Protein AF-A0A1M7TD36-F1 (afdb_monomer_lite)

pLDDT: mean 82.17, std 12.53, range [47.09, 96.31]

Foldseek 3Di:
DDPVVVVVVVVVVVVVVVVVVVVVVVVVVVVVVVLVVVLVVLVVVLVVLDDLPPPPVSLLVNLVSLLVSLQSVLPPLPCLVVCLVVNVVSLVVSVPNDDDPSSLLSSLSSLLSSLSSCLSVLDPVVLVVNVVSLVVNCVSCVPPLVSLLSSLSSLLSLLSSLLSNLVVVVVDPDPPVVSLVVNVVSLVCLPVSHDCVSSVVSNLNNLLSSLSSLLSDLAQDVVSLVVLVVSLVSLVVSDPDPVSVVSSVSSVVSSVSSLVSNCVNPPDNDPPVPRDDD

Secondary structure (DSSP, 8-state):
--HHHHHHHHHHHHHHHHHHHHHHHHHHHHHHHHHHHHHHHHHHHHHH----TT-HHHHHHHHHHHHHHHHHHHTTSS-HHHHHHHHHHHHHHHHTT---HHHHHHHHHHHHHHHHHHHTS--HHHHHHHHHHHHHHHHHHTT-TTTTHHHHTTHHHHHHHHHHHHHHTTT-----HHHHHHHHHHHHHGGGSS-HHHHHHHHHHHHHHHHHHHHT--S--HHHHHHHHHHHHHHHHS---GGGHHHHHHHHHHHHHHHHHHHHT-SS---TTSS---

Radius of gyration: 24.37 Å; chains: 1; bounding box: 83×40×64 Å

Organism: NCBI:txid1121455

Structure (mmCIF, N/CA/C/O backbone):
data_AF-A0A1M7TD36-F1
#
_entry.id   AF-A0A1M7TD36-F1
#
loop_
_atom_site.group_PDB
_atom_site.id
_atom_site.type_symbol
_atom_site.label_atom_id
_atom_site.label_alt_id
_atom_site.label_comp_id
_atom_site.label_asym_id
_atom_site.label_entity_id
_atom_site.label_seq_id
_atom_site.pdbx_PDB_ins_code
_atom_site.Cartn_x
_atom_site.Cartn_y
_atom_site.Cartn_z
_atom_site.occupancy
_atom_site.B_iso_or_equiv
_atom_site.auth_seq_id
_atom_site.auth_comp_id
_atom_site.auth_asym_id
_atom_site.auth_atom_id
_atom_site.pdbx_PDB_model_num
ATOM 1 N N . MET A 1 1 ? 62.050 -6.479 8.718 1.00 59.69 1 MET A N 1
ATOM 2 C CA . MET A 1 1 ? 61.269 -7.306 9.645 1.00 59.69 1 MET A CA 1
ATOM 3 C C . MET A 1 1 ? 61.764 -8.731 9.571 1.00 59.69 1 MET A C 1
ATOM 5 O O . MET A 1 1 ? 61.903 -9.234 8.456 1.00 59.69 1 MET A O 1
ATOM 9 N N . SER A 1 2 ? 62.071 -9.344 10.709 1.00 76.88 2 SER A N 1
ATOM 10 C CA . SER A 1 2 ? 62.349 -10.782 10.793 1.00 76.88 2 SER A CA 1
ATOM 11 C C . SER A 1 2 ? 61.055 -11.592 10.618 1.00 76.88 2 SER A C 1
ATOM 13 O O . SER A 1 2 ? 59.952 -11.046 10.660 1.00 76.88 2 SER A O 1
ATOM 15 N N . LEU A 1 3 ? 61.182 -12.900 10.380 1.00 69.56 3 LEU A N 1
ATOM 16 C CA . LEU A 1 3 ? 60.030 -13.802 10.277 1.00 69.56 3 LEU A CA 1
ATOM 17 C C . LEU A 1 3 ? 59.211 -13.819 11.583 1.00 69.56 3 LEU A C 1
ATOM 19 O O . LEU A 1 3 ? 57.986 -13.834 11.528 1.00 69.56 3 LEU A O 1
ATOM 23 N N . ASP A 1 4 ? 59.883 -13.726 12.731 1.00 72.88 4 ASP A N 1
ATOM 24 C CA . ASP A 1 4 ? 59.246 -13.692 14.051 1.00 72.88 4 ASP A CA 1
ATOM 25 C C . ASP A 1 4 ? 58.426 -12.406 14.255 1.00 72.88 4 ASP A C 1
ATOM 27 O O . ASP A 1 4 ? 57.285 -12.459 14.704 1.00 72.88 4 ASP A O 1
ATOM 31 N N . GLU A 1 5 ? 58.933 -11.255 13.794 1.00 67.56 5 GLU A N 1
ATOM 32 C CA . GLU A 1 5 ? 58.196 -9.982 13.840 1.00 67.56 5 GLU A CA 1
ATOM 33 C C . GLU A 1 5 ? 56.926 -10.002 12.966 1.00 67.56 5 GLU A C 1
ATOM 35 O O . GLU A 1 5 ? 55.943 -9.330 13.280 1.00 67.56 5 GLU A O 1
ATOM 40 N N . TRP A 1 6 ? 56.914 -10.779 11.875 1.00 73.56 6 TRP A N 1
ATOM 41 C CA . TRP A 1 6 ? 55.718 -10.977 11.046 1.00 73.56 6 TRP A CA 1
ATOM 42 C C . TRP A 1 6 ? 54.666 -11.856 11.723 1.00 73.56 6 TRP A C 1
ATOM 44 O O . TRP A 1 6 ? 53.471 -11.582 11.588 1.00 73.56 6 TRP A O 1
ATOM 54 N N . VAL A 1 7 ? 55.096 -12.892 12.445 1.00 71.31 7 VAL A N 1
ATOM 55 C CA . VAL A 1 7 ? 54.198 -13.780 13.197 1.00 71.31 7 VAL A CA 1
ATOM 56 C C . VAL A 1 7 ? 53.538 -13.016 14.343 1.00 71.31 7 VAL A C 1
ATOM 58 O O . VAL A 1 7 ? 52.315 -13.079 14.485 1.00 71.31 7 VAL A O 1
ATOM 61 N N . ASP A 1 8 ? 54.307 -12.219 15.085 1.00 74.62 8 ASP A N 1
ATOM 62 C CA . ASP A 1 8 ? 53.781 -11.384 16.170 1.00 74.62 8 ASP A CA 1
ATOM 63 C C . ASP A 1 8 ? 52.815 -10.312 15.648 1.00 74.62 8 ASP A C 1
ATOM 65 O O . ASP A 1 8 ? 51.739 -10.107 16.215 1.00 74.62 8 ASP A O 1
ATOM 69 N N . PHE A 1 9 ? 53.139 -9.671 14.520 1.00 73.44 9 PHE A N 1
ATOM 70 C CA . PHE A 1 9 ? 52.245 -8.704 13.883 1.00 73.44 9 PHE A CA 1
ATOM 71 C C . PHE A 1 9 ? 50.925 -9.347 13.432 1.00 73.44 9 PHE A C 1
ATOM 73 O O . PHE A 1 9 ? 49.850 -8.819 13.718 1.00 73.44 9 PHE A O 1
ATOM 80 N N . ALA A 1 10 ? 50.980 -10.514 12.781 1.00 65.81 10 ALA A N 1
ATOM 81 C CA . ALA A 1 10 ? 49.786 -11.240 12.350 1.00 65.81 10 ALA A CA 1
ATOM 82 C C . ALA A 1 10 ? 48.920 -11.691 13.540 1.00 65.81 10 ALA A C 1
ATOM 84 O O . ALA A 1 10 ? 47.691 -11.598 13.479 1.00 65.81 10 ALA A O 1
ATOM 85 N N . PHE A 1 11 ? 49.548 -12.121 14.637 1.00 73.44 11 PHE A N 1
ATOM 86 C CA . PHE A 1 11 ? 48.860 -12.499 15.869 1.00 73.44 11 PHE A CA 1
ATOM 87 C C . PHE A 1 11 ? 48.147 -11.301 16.516 1.00 73.44 11 PHE A C 1
ATOM 89 O O . PHE A 1 11 ? 46.964 -11.389 16.853 1.00 73.44 11 PHE A O 1
ATOM 96 N N . ILE A 1 12 ? 48.820 -10.150 16.604 1.00 78.25 12 ILE A N 1
ATOM 97 C CA . ILE A 1 12 ? 48.238 -8.903 17.120 1.00 78.25 12 ILE A CA 1
ATOM 98 C C . ILE A 1 12 ? 47.072 -8.437 16.237 1.00 78.25 12 ILE A C 1
ATOM 100 O O . ILE A 1 12 ? 46.008 -8.093 16.756 1.00 78.25 12 ILE A O 1
ATOM 104 N N . CYS A 1 13 ? 47.217 -8.480 14.909 1.00 72.31 13 CYS A N 1
ATOM 105 C CA . CYS A 1 13 ? 46.129 -8.156 13.984 1.00 72.31 13 CYS A CA 1
ATOM 106 C C . CYS A 1 13 ? 44.921 -9.092 14.150 1.00 72.31 13 CYS A C 1
ATOM 108 O O . CYS A 1 13 ? 43.784 -8.617 14.128 1.00 72.31 13 CYS A O 1
ATOM 110 N N . GLY A 1 14 ? 45.146 -10.393 14.364 1.00 64.06 14 GLY A N 1
ATOM 111 C CA . GLY A 1 14 ? 44.083 -11.367 14.627 1.00 64.06 14 GLY A CA 1
ATOM 112 C C . GLY A 1 14 ? 43.305 -11.072 15.913 1.00 64.06 14 GLY A C 1
ATOM 113 O O . GLY A 1 14 ? 42.072 -11.103 15.912 1.00 64.06 14 GLY A O 1
ATOM 114 N N . ILE A 1 15 ? 44.004 -10.703 16.991 1.00 76.75 15 ILE A N 1
ATOM 115 C CA . ILE A 1 15 ? 43.376 -10.309 18.263 1.00 76.75 15 ILE A CA 1
ATOM 116 C C . ILE A 1 15 ? 42.544 -9.033 18.090 1.00 76.75 15 ILE A C 1
ATOM 118 O O . ILE A 1 15 ? 41.393 -8.982 18.526 1.00 76.75 15 ILE A O 1
ATOM 122 N N . ILE A 1 16 ? 43.095 -8.015 17.422 1.00 74.38 16 ILE A N 1
ATOM 123 C CA . ILE A 1 16 ? 42.394 -6.745 17.183 1.00 74.38 16 ILE A CA 1
ATOM 124 C C . ILE A 1 16 ? 41.131 -6.974 16.343 1.00 74.38 16 ILE A C 1
ATOM 126 O O . ILE A 1 16 ? 40.067 -6.462 16.693 1.00 74.38 16 ILE A O 1
ATOM 130 N N . ALA A 1 17 ? 41.209 -7.785 15.285 1.00 65.56 17 ALA A N 1
ATOM 131 C CA . ALA A 1 17 ? 40.054 -8.117 14.454 1.00 65.56 17 ALA A CA 1
ATOM 132 C C . ALA A 1 17 ? 38.946 -8.833 15.251 1.00 65.56 17 ALA A C 1
ATOM 134 O O . ALA A 1 17 ? 37.772 -8.496 15.102 1.00 65.56 17 ALA A O 1
ATOM 135 N N . SER A 1 18 ? 39.306 -9.763 16.144 1.00 64.25 18 SER A N 1
ATOM 136 C CA . SER A 1 18 ? 38.337 -10.460 17.002 1.00 64.25 18 SER A CA 1
ATOM 137 C C . SER A 1 18 ? 37.652 -9.527 18.006 1.00 64.25 18 SER A C 1
ATOM 139 O O . SER A 1 18 ? 36.458 -9.682 18.266 1.00 64.25 18 SER A O 1
ATOM 141 N N . LEU A 1 19 ? 38.381 -8.561 18.573 1.00 70.12 19 LEU A N 1
ATOM 142 C CA . LEU A 1 19 ? 37.824 -7.583 19.514 1.00 70.12 19 LEU A CA 1
ATOM 143 C C . LEU A 1 19 ? 36.885 -6.593 18.819 1.00 70.12 19 LEU A C 1
ATOM 145 O O . LEU A 1 19 ? 35.824 -6.273 19.355 1.00 70.12 19 LEU A O 1
ATOM 149 N N . ILE A 1 20 ? 37.250 -6.144 17.615 1.00 73.69 20 ILE A N 1
ATOM 150 C CA . ILE A 1 20 ? 36.393 -5.288 16.788 1.00 73.69 20 ILE A CA 1
ATOM 151 C C . ILE A 1 20 ? 35.105 -6.031 16.431 1.00 73.69 20 ILE A C 1
ATOM 153 O O . ILE A 1 20 ? 34.026 -5.462 16.589 1.00 73.69 20 ILE A O 1
ATOM 157 N N . TRP A 1 21 ? 35.191 -7.306 16.031 1.00 63.16 21 TRP A N 1
ATOM 158 C CA . TRP A 1 21 ? 33.991 -8.088 15.736 1.00 63.16 21 TRP A CA 1
ATOM 159 C C . TRP A 1 21 ? 33.080 -8.257 16.952 1.00 63.16 21 TRP A C 1
ATOM 161 O O . TRP A 1 21 ? 31.888 -7.977 16.857 1.00 63.16 21 TRP A O 1
ATOM 171 N N . GLY A 1 22 ? 33.638 -8.604 18.116 1.00 65.75 22 GLY A N 1
ATOM 172 C CA . GLY A 1 22 ? 32.855 -8.725 19.350 1.00 65.75 22 GLY A CA 1
ATOM 173 C C . GLY A 1 22 ? 32.180 -7.414 19.776 1.00 65.75 22 GLY A C 1
ATOM 174 O O . GLY A 1 22 ? 31.048 -7.426 20.260 1.00 65.75 22 GLY A O 1
ATOM 175 N N . ALA A 1 23 ? 32.837 -6.270 19.561 1.00 66.00 23 ALA A N 1
ATOM 176 C CA . ALA A 1 23 ? 32.259 -4.958 19.842 1.00 66.00 23 ALA A CA 1
ATOM 177 C C . ALA A 1 23 ? 31.121 -4.603 18.871 1.00 66.00 23 ALA A C 1
ATOM 179 O O . ALA A 1 23 ? 30.084 -4.096 19.306 1.00 66.00 23 ALA A O 1
ATOM 180 N N . ILE A 1 24 ? 31.284 -4.897 17.578 1.00 66.50 24 ILE A N 1
ATOM 181 C CA . ILE A 1 24 ? 30.239 -4.688 16.567 1.00 66.50 24 ILE A CA 1
ATOM 182 C C . ILE A 1 24 ? 29.021 -5.568 16.875 1.00 66.50 24 ILE A C 1
ATOM 184 O O . ILE A 1 24 ? 27.903 -5.052 16.919 1.00 66.50 24 ILE A O 1
ATOM 188 N N . ASP A 1 25 ? 29.225 -6.848 17.187 1.00 69.25 25 ASP A N 1
ATOM 189 C CA . ASP A 1 25 ? 28.143 -7.768 17.556 1.00 69.25 25 ASP A CA 1
ATOM 190 C C . ASP A 1 25 ? 27.397 -7.302 18.812 1.00 69.25 25 ASP A C 1
ATOM 192 O O . ASP A 1 25 ? 26.167 -7.336 18.859 1.00 69.25 25 ASP A O 1
ATOM 196 N N . ALA A 1 26 ? 28.110 -6.811 19.829 1.00 66.62 26 ALA A N 1
ATOM 197 C CA . ALA A 1 26 ? 27.494 -6.287 21.047 1.00 66.62 26 ALA A CA 1
ATOM 198 C C . ALA A 1 26 ? 26.674 -5.009 20.798 1.00 66.62 26 ALA A C 1
ATOM 200 O O . ALA A 1 26 ? 25.601 -4.841 21.385 1.00 66.62 26 ALA A O 1
ATOM 201 N N . ILE A 1 27 ? 27.151 -4.113 19.928 1.00 68.62 27 ILE A N 1
ATOM 202 C CA . ILE A 1 27 ? 26.429 -2.891 19.544 1.00 68.62 27 ILE A CA 1
ATOM 203 C C . ILE A 1 27 ? 25.162 -3.250 18.769 1.00 68.62 27 ILE A C 1
ATOM 205 O O . ILE A 1 27 ? 24.086 -2.757 19.114 1.00 68.62 27 ILE A O 1
ATOM 209 N N . ILE A 1 28 ? 25.275 -4.145 17.782 1.00 67.56 28 ILE A N 1
ATOM 210 C CA . ILE A 1 28 ? 24.134 -4.645 17.013 1.00 67.56 28 ILE A CA 1
ATOM 211 C C . ILE A 1 28 ? 23.120 -5.260 17.979 1.00 67.56 28 ILE A C 1
ATOM 213 O O . ILE A 1 28 ? 21.995 -4.776 18.060 1.00 67.56 28 ILE A O 1
ATOM 217 N N . ASN A 1 29 ? 23.522 -6.241 18.789 1.00 68.75 29 ASN A N 1
ATOM 218 C CA . ASN A 1 29 ? 22.620 -6.966 19.688 1.00 68.75 29 ASN A CA 1
ATOM 219 C C . ASN A 1 29 ? 21.964 -6.078 20.760 1.00 68.75 29 ASN A C 1
ATOM 221 O O . ASN A 1 29 ? 20.811 -6.310 21.124 1.00 68.75 29 ASN A O 1
ATOM 225 N N . ASN A 1 30 ? 22.640 -5.033 21.244 1.00 65.44 30 ASN A N 1
ATOM 226 C CA . ASN A 1 30 ? 22.023 -4.064 22.154 1.00 65.44 30 ASN A CA 1
ATOM 227 C C . ASN A 1 30 ? 20.998 -3.161 21.458 1.00 65.44 30 ASN A C 1
ATOM 229 O O . ASN A 1 30 ? 19.974 -2.844 22.066 1.00 65.44 30 ASN A O 1
ATOM 233 N N . GLY A 1 31 ? 21.249 -2.757 20.208 1.00 62.16 31 GLY A N 1
ATOM 234 C CA . GLY A 1 31 ? 20.258 -2.062 19.380 1.00 62.16 31 GLY A CA 1
ATOM 235 C C . GLY A 1 31 ? 19.011 -2.922 19.186 1.00 62.16 31 GLY A C 1
ATOM 236 O O . GLY A 1 31 ? 17.912 -2.495 19.537 1.00 62.16 31 GLY A O 1
ATOM 237 N N . LYS A 1 32 ? 19.219 -4.186 18.792 1.00 62.56 32 LYS A N 1
ATOM 238 C CA . LYS A 1 32 ? 18.165 -5.202 18.652 1.00 62.56 32 LYS A CA 1
ATOM 239 C C . LYS A 1 32 ? 17.308 -5.326 19.915 1.00 62.56 32 LYS A C 1
ATOM 241 O O . LYS A 1 32 ? 16.089 -5.231 19.859 1.00 62.56 32 LYS A O 1
ATOM 246 N N . LYS A 1 33 ? 17.949 -5.469 21.078 1.00 63.44 33 LYS A N 1
ATOM 247 C CA . LYS A 1 33 ? 17.261 -5.626 22.367 1.00 63.44 33 LYS A CA 1
ATOM 248 C C . LYS A 1 33 ? 16.414 -4.406 22.745 1.00 63.44 33 LYS A C 1
ATOM 250 O O . LYS A 1 33 ? 15.325 -4.576 23.287 1.00 63.44 33 LYS A O 1
ATOM 255 N N . LYS A 1 34 ? 16.902 -3.187 22.491 1.00 61.12 34 LYS A N 1
ATOM 256 C CA . LYS A 1 34 ? 16.153 -1.950 22.778 1.00 61.12 34 LYS A CA 1
ATOM 257 C C . LYS A 1 34 ? 14.922 -1.809 21.890 1.00 61.12 34 LYS A C 1
ATOM 259 O O . LYS A 1 34 ? 13.876 -1.416 22.395 1.00 61.12 34 LYS A O 1
ATOM 264 N N . GLU A 1 35 ? 15.052 -2.149 20.611 1.00 64.06 35 GLU A N 1
ATOM 265 C CA . GLU A 1 35 ? 13.928 -2.187 19.677 1.00 64.06 35 GLU A CA 1
ATOM 266 C C . GLU A 1 35 ? 12.874 -3.171 20.180 1.00 64.06 35 GLU A C 1
ATOM 268 O O . GLU A 1 35 ? 11.760 -2.747 20.465 1.00 64.06 35 GLU A O 1
ATOM 273 N N . THR A 1 36 ? 13.234 -4.436 20.428 1.00 63.56 36 THR A N 1
ATOM 274 C CA . THR A 1 36 ? 12.292 -5.456 20.922 1.00 63.56 36 THR A CA 1
ATOM 275 C C . THR A 1 36 ? 11.508 -4.997 22.158 1.00 63.56 36 THR A C 1
ATOM 277 O O . THR A 1 36 ? 10.295 -5.162 22.192 1.00 63.56 36 THR A O 1
ATOM 280 N N . VAL A 1 37 ? 12.163 -4.369 23.145 1.00 64.19 37 VAL A N 1
ATOM 281 C CA . VAL A 1 37 ? 11.495 -3.867 24.366 1.00 64.19 37 VAL A CA 1
ATOM 282 C C . VAL A 1 37 ? 10.443 -2.796 24.058 1.00 64.19 37 VAL A C 1
ATOM 284 O O . VAL A 1 37 ? 9.366 -2.815 24.648 1.00 64.19 37 VAL A O 1
ATOM 287 N N . TYR A 1 38 ? 10.726 -1.875 23.135 1.00 64.06 38 TYR A N 1
ATOM 288 C CA . TYR A 1 38 ? 9.781 -0.822 22.759 1.00 64.06 38 TYR A CA 1
ATOM 289 C C . TYR A 1 38 ? 8.505 -1.388 22.116 1.00 64.06 38 TYR A C 1
ATOM 291 O O . TYR A 1 38 ? 7.404 -0.960 22.458 1.00 64.06 38 TYR A O 1
ATOM 299 N N . PHE A 1 39 ? 8.634 -2.380 21.230 1.00 68.56 39 PHE A N 1
ATOM 300 C CA . PHE A 1 39 ? 7.471 -3.004 20.580 1.00 68.56 39 PHE A CA 1
ATOM 301 C C . PHE A 1 39 ? 6.663 -3.861 21.536 1.00 68.56 39 PHE A C 1
ATOM 303 O O . PHE A 1 39 ? 5.437 -3.823 21.474 1.00 68.56 39 PHE A O 1
ATOM 310 N N . THR A 1 40 ? 7.323 -4.567 22.456 1.00 71.50 40 THR A N 1
ATOM 311 C CA . THR A 1 40 ? 6.617 -5.274 23.526 1.00 71.50 40 THR A CA 1
ATOM 312 C C . THR A 1 40 ? 5.763 -4.302 24.336 1.00 71.50 40 THR A C 1
ATOM 314 O O . THR A 1 40 ? 4.605 -4.607 24.584 1.00 71.50 40 THR A O 1
ATOM 317 N N . GLN A 1 41 ? 6.261 -3.100 24.654 1.00 75.19 41 GLN A N 1
ATOM 318 C CA . GLN A 1 41 ? 5.459 -2.098 25.364 1.00 75.19 41 GLN A CA 1
ATOM 319 C C . GLN A 1 41 ? 4.248 -1.625 24.548 1.00 75.19 41 GLN A C 1
ATOM 321 O O . GLN A 1 41 ? 3.149 -1.535 25.081 1.00 75.19 41 GLN A O 1
ATOM 326 N N . GLN A 1 42 ? 4.411 -1.343 23.253 1.00 76.38 42 GLN A N 1
ATOM 327 C CA . GLN A 1 42 ? 3.270 -0.952 22.413 1.00 76.38 42 GLN A CA 1
ATOM 328 C C . GLN A 1 42 ? 2.238 -2.075 22.259 1.00 76.38 42 GLN A C 1
ATOM 330 O O . GLN A 1 42 ? 1.035 -1.818 22.196 1.00 76.38 42 GLN A O 1
ATOM 335 N N . GLU A 1 43 ? 2.699 -3.322 22.183 1.00 78.44 43 GLU A N 1
ATOM 336 C CA . GLU A 1 43 ? 1.844 -4.503 22.145 1.00 78.44 43 GLU A CA 1
ATOM 337 C C . GLU A 1 43 ? 1.134 -4.719 23.492 1.00 78.44 43 GLU A C 1
ATOM 339 O O . GLU A 1 43 ? -0.043 -5.074 23.511 1.00 78.44 43 GLU A O 1
ATOM 344 N N . GLU A 1 44 ? 1.797 -4.451 24.616 1.00 82.25 44 GLU A N 1
ATOM 345 C CA . GLU A 1 44 ? 1.191 -4.440 25.951 1.00 82.25 44 GLU A CA 1
ATOM 346 C C . GLU A 1 44 ? 0.126 -3.350 26.078 1.00 82.25 44 GLU A C 1
ATOM 348 O O . GLU A 1 44 ? -0.988 -3.654 26.500 1.00 82.25 44 GLU A O 1
ATOM 353 N N . ASP A 1 45 ? 0.416 -2.120 25.648 1.00 80.38 45 ASP A N 1
ATOM 354 C CA . ASP A 1 45 ? -0.541 -1.008 25.647 1.00 80.38 45 ASP A CA 1
ATOM 355 C C . ASP A 1 45 ? -1.765 -1.345 24.781 1.00 80.38 45 ASP A C 1
ATOM 357 O O . ASP A 1 45 ? -2.909 -1.124 25.185 1.00 80.38 45 ASP A O 1
ATOM 361 N N . TYR A 1 46 ? -1.534 -1.951 23.611 1.00 85.25 46 TYR A N 1
ATOM 362 C CA . TYR A 1 46 ? -2.595 -2.480 22.760 1.00 85.25 46 TYR A CA 1
ATOM 363 C C . TYR A 1 46 ? -3.405 -3.555 23.493 1.00 85.25 46 TYR A C 1
ATOM 365 O O . TYR A 1 46 ? -4.633 -3.488 23.524 1.00 85.25 46 TYR A O 1
ATOM 373 N N . ASN A 1 47 ? -2.754 -4.559 24.078 1.00 84.62 47 ASN A N 1
ATOM 374 C CA . ASN A 1 47 ? -3.408 -5.686 24.749 1.00 84.62 47 ASN A CA 1
ATOM 375 C C . ASN A 1 47 ? -4.130 -5.284 26.042 1.00 84.62 47 ASN A C 1
ATOM 377 O O . ASN A 1 47 ? -5.086 -5.955 26.421 1.00 84.62 47 ASN A O 1
ATOM 381 N N . ALA A 1 48 ? -3.715 -4.195 26.692 1.00 83.81 48 ALA A N 1
ATOM 382 C CA . ALA A 1 48 ? -4.356 -3.647 27.885 1.00 83.81 48 ALA A CA 1
ATOM 383 C C . ALA A 1 48 ? -5.733 -3.033 27.592 1.00 83.81 48 ALA A C 1
ATOM 385 O O . ALA A 1 48 ? -6.572 -2.935 28.489 1.00 83.81 48 ALA A O 1
ATOM 386 N N . LEU A 1 49 ? -5.994 -2.647 26.340 1.00 80.25 49 LEU A N 1
ATOM 387 C CA . LEU A 1 49 ? -7.331 -2.283 25.888 1.00 80.25 49 LEU A CA 1
ATOM 388 C C . LEU A 1 49 ? -8.169 -3.566 25.805 1.00 80.25 49 LEU A C 1
ATOM 390 O O . LEU A 1 49 ? -8.010 -4.357 24.874 1.00 80.25 49 LEU A O 1
ATOM 394 N N . VAL A 1 50 ? -9.035 -3.775 26.796 1.00 76.56 50 VAL A N 1
ATOM 395 C CA . VAL A 1 50 ? -9.953 -4.918 26.921 1.00 76.56 50 VAL A CA 1
ATOM 396 C C . VAL A 1 50 ? -11.378 -4.432 27.213 1.00 76.56 50 VAL A C 1
ATOM 398 O O . VAL A 1 50 ? -11.579 -3.282 27.590 1.00 76.56 50 VAL A O 1
ATOM 401 N N . ASP A 1 51 ? -12.356 -5.331 27.062 1.00 67.38 51 ASP A N 1
ATOM 402 C CA . ASP A 1 51 ? -13.780 -5.124 27.380 1.00 67.38 51 ASP A CA 1
ATOM 403 C C . ASP A 1 51 ? -14.517 -4.092 26.494 1.00 67.38 51 ASP A C 1
ATOM 405 O O . ASP A 1 51 ? -14.919 -3.004 26.897 1.00 67.38 51 ASP A O 1
ATOM 409 N N . PHE A 1 52 ? -14.696 -4.459 25.222 1.00 68.62 52 PHE A N 1
ATOM 410 C CA . PHE A 1 52 ? -15.216 -3.576 24.170 1.00 68.62 52 PHE A CA 1
ATOM 411 C C . PHE A 1 52 ? -16.733 -3.576 24.004 1.00 68.62 52 PHE A C 1
ATOM 413 O O . PHE A 1 52 ? -17.238 -2.817 23.178 1.00 68.62 52 PHE A O 1
ATOM 420 N N . LYS A 1 53 ? -17.454 -4.482 24.677 1.00 67.44 53 LYS A N 1
ATOM 421 C CA . LYS A 1 53 ? -18.785 -4.927 24.226 1.00 67.44 53 LYS A CA 1
ATOM 422 C C . LYS A 1 53 ? -19.773 -3.769 24.041 1.00 67.44 53 LYS A C 1
ATOM 424 O O . LYS A 1 53 ? -20.484 -3.763 23.039 1.00 67.44 53 LYS A O 1
ATOM 429 N N . ASP A 1 54 ? -19.682 -2.752 24.901 1.00 71.62 54 ASP A N 1
ATOM 430 C CA . ASP A 1 54 ? -20.599 -1.608 24.921 1.00 71.62 54 ASP A CA 1
ATOM 431 C C . ASP A 1 54 ? -19.903 -0.230 24.852 1.00 71.62 54 ASP A C 1
ATOM 433 O O . ASP A 1 54 ? -20.545 0.794 25.077 1.00 71.62 54 ASP A O 1
ATOM 437 N N . ASN A 1 55 ? -18.599 -0.165 24.540 1.00 88.31 55 ASN A N 1
ATOM 438 C CA . ASN A 1 55 ? -17.854 1.102 24.509 1.00 88.31 55 ASN A CA 1
ATOM 439 C C . ASN A 1 55 ? -17.193 1.360 23.147 1.00 88.31 55 ASN A C 1
ATOM 441 O O . ASN A 1 55 ? -16.118 0.841 22.843 1.00 88.31 55 ASN A O 1
ATOM 445 N N . GLU A 1 56 ? -17.837 2.203 22.339 1.00 88.88 56 GLU A N 1
ATOM 446 C CA . GLU A 1 56 ? -17.364 2.564 20.999 1.00 88.88 56 GLU A CA 1
ATOM 447 C C . GLU A 1 56 ? -16.025 3.316 21.022 1.00 88.88 56 GLU A C 1
ATOM 449 O O . GLU A 1 56 ? -15.156 3.052 20.196 1.00 88.88 56 GLU A O 1
ATOM 454 N N . GLU A 1 57 ? -15.796 4.184 22.010 1.00 90.06 57 GLU A N 1
ATOM 455 C CA . GLU A 1 57 ? -14.537 4.927 22.141 1.00 90.06 57 GLU A CA 1
ATOM 456 C C . GLU A 1 57 ? -13.346 3.980 22.355 1.00 90.06 57 GLU A C 1
ATOM 458 O O . GLU A 1 57 ? -12.286 4.153 21.751 1.00 90.06 57 GLU A O 1
ATOM 463 N N . LEU A 1 58 ? -13.524 2.938 23.174 1.00 88.94 58 LEU A N 1
ATOM 464 C CA . LEU A 1 58 ? -12.487 1.929 23.398 1.00 88.94 58 LEU A CA 1
ATOM 465 C C . LEU A 1 58 ? -12.224 1.080 22.151 1.00 88.94 58 LEU A C 1
ATOM 467 O O . LEU A 1 58 ? -11.071 0.732 21.894 1.00 88.94 58 LEU A O 1
ATOM 471 N N . LYS A 1 59 ? -13.253 0.784 21.347 1.00 92.06 59 LYS A N 1
ATOM 472 C CA . LYS A 1 59 ? -13.077 0.089 20.061 1.00 92.06 59 LYS A CA 1
ATOM 473 C C . LYS A 1 59 ? -12.268 0.926 19.074 1.00 92.06 59 LYS A C 1
ATOM 475 O O . LYS A 1 59 ? -11.351 0.401 18.445 1.00 92.06 59 LYS A O 1
ATOM 480 N N . LEU A 1 60 ? -12.568 2.221 18.965 1.00 93.06 60 LEU A N 1
ATOM 481 C CA . LEU A 1 60 ? -11.819 3.136 18.101 1.00 93.06 60 LEU A CA 1
ATOM 482 C C . LEU A 1 60 ? -10.361 3.249 18.559 1.00 93.06 60 LEU A C 1
ATOM 484 O O . LEU A 1 60 ? -9.457 3.038 17.755 1.00 93.06 60 LEU A O 1
ATOM 488 N N . LYS A 1 61 ? -10.121 3.441 19.863 1.00 91.50 61 LYS A N 1
ATOM 489 C CA . LYS A 1 61 ? -8.764 3.460 20.440 1.00 91.50 61 LYS A CA 1
ATOM 490 C C . LYS A 1 61 ? -7.995 2.165 20.187 1.00 91.50 61 LYS A C 1
ATOM 492 O O . LYS A 1 61 ? -6.801 2.205 19.895 1.00 91.50 61 LYS A O 1
ATOM 497 N N . LYS A 1 62 ? -8.664 1.011 20.268 1.00 92.44 62 LYS A N 1
ATOM 498 C CA . LYS A 1 62 ? -8.065 -0.294 19.952 1.00 92.44 62 LYS A CA 1
ATOM 499 C C . LYS A 1 62 ? -7.630 -0.369 18.492 1.00 92.44 62 LYS A C 1
ATOM 501 O O . LYS A 1 62 ? -6.511 -0.798 18.218 1.00 92.44 62 LYS A O 1
ATOM 506 N N . ALA A 1 63 ? -8.480 0.081 17.572 1.00 94.12 63 ALA A N 1
ATOM 507 C CA . ALA A 1 63 ? -8.164 0.127 16.149 1.00 94.12 63 ALA A CA 1
ATOM 508 C C . ALA A 1 63 ? -7.011 1.098 15.840 1.00 94.12 63 ALA A C 1
ATOM 510 O O . ALA A 1 63 ? -6.075 0.731 15.134 1.00 94.12 63 ALA A O 1
ATOM 511 N N . GLU A 1 64 ? -7.017 2.300 16.417 1.00 94.56 64 GLU A N 1
ATOM 512 C CA . GLU A 1 64 ? -5.926 3.277 16.281 1.00 94.56 64 GLU A CA 1
ATOM 513 C C . GLU A 1 64 ? -4.596 2.741 16.823 1.00 94.56 64 GLU A C 1
ATOM 515 O O . GLU A 1 64 ? -3.552 2.873 16.176 1.00 94.56 64 GLU A O 1
ATOM 520 N N . SER A 1 65 ? -4.636 2.089 17.988 1.00 92.81 65 SER A N 1
ATOM 521 C CA . SER A 1 65 ? -3.472 1.444 18.590 1.00 92.81 65 SER A CA 1
ATOM 522 C C . SER A 1 65 ? -2.926 0.329 17.694 1.00 92.81 65 SER A C 1
ATOM 524 O O . SER A 1 65 ? -1.724 0.313 17.444 1.00 92.81 65 SER A O 1
ATOM 526 N N . ALA A 1 66 ? -3.784 -0.520 17.114 1.00 93.44 66 ALA A N 1
ATOM 527 C CA . ALA A 1 66 ? -3.359 -1.536 16.146 1.00 93.44 66 ALA A CA 1
ATOM 528 C C . ALA A 1 66 ? -2.654 -0.920 14.927 1.00 93.44 66 ALA A C 1
ATOM 530 O O . ALA A 1 66 ? -1.587 -1.389 14.535 1.00 93.44 66 ALA A O 1
ATOM 531 N N . ILE A 1 67 ? -3.218 0.146 14.342 1.00 93.19 67 ILE A N 1
ATOM 532 C CA . ILE A 1 67 ? -2.627 0.830 13.179 1.00 93.19 67 ILE A CA 1
ATOM 533 C C . ILE A 1 67 ? -1.217 1.307 13.513 1.00 93.19 67 ILE A C 1
ATOM 535 O O . ILE A 1 67 ? -0.288 1.089 12.732 1.00 93.19 67 ILE A O 1
ATOM 539 N N . LYS A 1 68 ? -1.058 1.964 14.665 1.00 90.81 68 LYS A N 1
ATOM 540 C CA . LYS A 1 68 ? 0.235 2.478 15.115 1.00 90.81 68 LYS A CA 1
ATOM 541 C C . LYS A 1 68 ? 1.241 1.344 15.313 1.00 90.81 68 LYS A C 1
ATOM 543 O O . LYS A 1 68 ? 2.317 1.394 14.726 1.00 90.81 68 LYS A O 1
ATOM 548 N N . THR A 1 69 ? 0.863 0.305 16.055 1.00 88.50 69 THR A N 1
ATOM 549 C CA . THR A 1 69 ? 1.753 -0.820 16.356 1.00 88.50 69 THR A CA 1
ATOM 550 C C . THR A 1 69 ? 2.198 -1.545 15.085 1.00 88.50 69 THR A C 1
ATOM 552 O O . THR A 1 69 ? 3.387 -1.810 14.922 1.00 88.50 69 THR A O 1
ATOM 555 N N . ILE A 1 70 ? 1.294 -1.802 14.128 1.00 89.12 70 ILE A N 1
ATOM 556 C CA . ILE A 1 70 ? 1.658 -2.434 12.845 1.00 89.12 70 ILE A CA 1
ATOM 557 C C . ILE A 1 70 ? 2.621 -1.553 12.039 1.00 89.12 70 ILE A C 1
ATOM 559 O O . ILE A 1 70 ? 3.601 -2.065 11.491 1.00 89.12 70 ILE A O 1
ATOM 563 N N . LYS A 1 71 ? 2.371 -0.238 11.965 1.00 86.50 71 LYS A N 1
ATOM 564 C CA . LYS A 1 71 ? 3.270 0.695 11.267 1.00 86.50 71 LYS A CA 1
ATOM 565 C C . LYS A 1 71 ? 4.662 0.683 11.884 1.00 86.50 71 LYS A C 1
ATOM 567 O O . LYS A 1 71 ? 5.641 0.527 11.157 1.00 86.50 71 LYS A O 1
ATOM 572 N N . ASP A 1 72 ? 4.739 0.789 13.205 1.00 81.38 72 ASP A N 1
ATOM 573 C CA . ASP A 1 72 ? 6.003 0.856 13.934 1.00 81.38 72 ASP A CA 1
ATOM 574 C C . ASP A 1 72 ? 6.796 -0.456 13.778 1.00 81.38 72 ASP A C 1
ATOM 576 O O . ASP A 1 72 ? 7.997 -0.423 13.504 1.00 81.38 72 ASP A O 1
ATOM 580 N N . ILE A 1 73 ? 6.124 -1.613 13.833 1.00 75.50 73 ILE A N 1
ATOM 581 C CA . ILE A 1 73 ? 6.720 -2.924 13.531 1.00 75.50 73 ILE A CA 1
ATOM 582 C C . ILE A 1 73 ? 7.269 -2.970 12.092 1.00 75.50 73 ILE A C 1
ATOM 584 O O . ILE A 1 73 ? 8.376 -3.467 11.856 1.00 75.50 73 ILE A O 1
ATOM 588 N N . GLY A 1 74 ? 6.512 -2.462 11.113 1.00 69.94 74 GLY A N 1
ATOM 589 C CA . GLY A 1 74 ? 6.885 -2.480 9.695 1.00 69.94 74 GLY A CA 1
ATOM 590 C C . GLY A 1 74 ? 8.192 -1.748 9.381 1.00 69.94 74 GLY A C 1
ATOM 591 O O . GLY A 1 74 ? 8.921 -2.163 8.475 1.00 69.94 74 GLY A O 1
ATOM 592 N N . TYR A 1 75 ? 8.544 -0.724 10.161 1.00 68.12 75 TYR A N 1
ATOM 593 C CA . TYR A 1 75 ? 9.789 0.031 9.989 1.00 68.12 75 TYR A CA 1
ATOM 594 C C . TYR A 1 75 ? 11.061 -0.755 10.345 1.00 68.12 75 TYR A C 1
ATOM 596 O O . TYR A 1 75 ? 12.144 -0.387 9.892 1.00 68.12 75 TYR A O 1
ATOM 604 N N . LEU A 1 76 ? 10.970 -1.855 11.097 1.00 61.22 76 LEU A N 1
ATOM 605 C CA . LEU A 1 76 ? 12.153 -2.504 11.676 1.00 61.22 76 LEU A CA 1
ATOM 606 C C . LEU A 1 76 ? 12.980 -3.368 10.732 1.00 61.22 76 LEU A C 1
ATOM 608 O O . LEU A 1 76 ? 14.077 -3.786 11.101 1.00 61.22 76 LEU A O 1
ATOM 612 N N . GLY A 1 77 ? 12.505 -3.671 9.525 1.00 54.69 77 GLY A N 1
ATOM 613 C CA . GLY A 1 77 ? 13.348 -4.264 8.481 1.00 54.69 77 GLY A CA 1
ATOM 614 C C . GLY A 1 77 ? 13.842 -5.714 8.707 1.00 54.69 77 GLY A C 1
ATOM 615 O O . GLY A 1 77 ? 14.044 -6.423 7.722 1.00 54.69 77 GLY A O 1
ATOM 616 N N . THR A 1 78 ? 13.998 -6.181 9.949 1.00 53.75 78 THR A N 1
ATOM 617 C CA . THR A 1 78 ? 14.870 -7.309 10.327 1.00 53.75 78 THR A CA 1
ATOM 618 C C . THR A 1 78 ? 14.197 -8.411 11.158 1.00 53.75 78 THR A C 1
ATOM 620 O O . THR A 1 78 ? 14.778 -9.483 11.271 1.00 53.75 78 THR A O 1
ATOM 623 N N . TYR A 1 79 ? 12.964 -8.222 11.653 1.00 59.44 79 TYR A N 1
ATOM 624 C CA . TYR A 1 79 ? 12.242 -9.196 12.515 1.00 59.44 79 TYR A CA 1
ATOM 625 C C . TYR A 1 79 ? 10.909 -9.680 11.933 1.00 59.44 79 TYR A C 1
ATOM 627 O O . TYR A 1 79 ? 9.952 -10.022 12.620 1.00 59.44 79 TYR A O 1
ATOM 635 N N . LYS A 1 80 ? 10.832 -9.643 10.615 1.00 65.81 80 LYS A N 1
ATOM 636 C CA . LYS A 1 80 ? 9.596 -9.652 9.840 1.00 65.81 80 LYS A CA 1
ATOM 637 C C . LYS A 1 80 ? 8.740 -10.910 9.998 1.00 65.81 80 LYS A C 1
ATOM 639 O O . LYS A 1 80 ? 7.524 -10.794 10.122 1.00 65.81 80 LYS A O 1
ATOM 644 N N . ASP A 1 81 ? 9.368 -12.077 10.070 1.00 66.75 81 ASP A N 1
ATOM 645 C CA . ASP A 1 81 ? 8.644 -13.350 10.174 1.00 66.75 81 ASP A CA 1
ATOM 646 C C . ASP A 1 81 ? 8.070 -13.576 11.583 1.00 66.75 81 ASP A C 1
ATOM 648 O O . ASP A 1 81 ? 7.022 -14.197 11.735 1.00 66.75 81 ASP A O 1
ATOM 652 N N . GLU A 1 82 ? 8.705 -13.011 12.617 1.00 71.50 82 GLU A N 1
ATOM 653 C CA . GLU A 1 82 ? 8.227 -13.096 14.005 1.00 71.50 82 GLU A CA 1
ATOM 654 C C . GLU A 1 82 ? 6.987 -12.223 14.239 1.00 71.50 82 GLU A C 1
ATOM 656 O O . GLU A 1 82 ? 6.090 -12.588 15.005 1.00 71.50 82 GLU A O 1
ATOM 661 N N . PHE A 1 83 ? 6.923 -11.068 13.573 1.00 77.56 83 PHE A N 1
ATOM 662 C CA . PHE A 1 83 ? 5.856 -10.095 13.788 1.00 77.56 83 PHE A CA 1
ATOM 663 C C . PHE A 1 83 ? 4.670 -10.235 12.827 1.00 77.56 83 PHE A C 1
ATOM 665 O O . PHE A 1 83 ? 3.591 -9.741 13.159 1.00 77.56 83 PHE A O 1
ATOM 672 N N . SER A 1 84 ? 4.810 -10.941 11.695 1.00 82.25 84 SER A N 1
ATOM 673 C CA . SER A 1 84 ? 3.694 -11.161 10.754 1.00 82.25 84 SER A CA 1
ATOM 674 C C . SER A 1 84 ? 2.462 -11.774 11.434 1.00 82.25 84 SER A C 1
ATOM 676 O O . SER A 1 84 ? 1.385 -11.193 11.307 1.00 82.25 84 SER A O 1
ATOM 678 N N . PRO A 1 85 ? 2.572 -12.855 12.239 1.00 87.94 85 PRO A N 1
ATOM 679 C CA . PRO A 1 85 ? 1.404 -13.424 12.918 1.00 87.94 85 PRO A CA 1
ATOM 680 C C . PRO A 1 85 ? 0.752 -12.457 13.916 1.00 87.94 85 PRO A C 1
ATOM 682 O O . PRO A 1 85 ? -0.460 -12.492 14.117 1.00 87.94 85 PRO A O 1
ATOM 685 N N . ARG A 1 86 ? 1.542 -11.577 14.546 1.00 87.00 86 ARG A N 1
ATOM 686 C CA . ARG A 1 86 ? 1.033 -10.594 15.515 1.00 87.00 86 ARG A CA 1
ATOM 687 C C . ARG A 1 86 ? 0.258 -9.480 14.814 1.00 87.00 86 ARG A C 1
ATOM 689 O O . ARG A 1 86 ? -0.842 -9.149 15.244 1.00 87.00 86 ARG A O 1
ATOM 696 N N . ALA A 1 87 ? 0.792 -8.958 13.710 1.00 89.38 87 ALA A N 1
ATOM 697 C CA . ALA A 1 87 ? 0.117 -7.955 12.888 1.00 89.38 87 ALA A CA 1
ATOM 698 C C . ALA A 1 87 ? -1.190 -8.501 12.281 1.00 89.38 87 ALA A C 1
ATOM 700 O O . ALA A 1 87 ? -2.222 -7.831 12.327 1.00 89.38 87 ALA A O 1
ATOM 701 N N . GLU A 1 88 ? -1.173 -9.747 11.795 1.00 91.44 88 GLU A N 1
ATOM 702 C CA . GLU A 1 88 ? -2.367 -10.453 11.307 1.00 91.44 88 GLU A CA 1
ATOM 703 C C . GLU A 1 88 ? -3.423 -10.611 12.414 1.00 91.44 88 GLU A C 1
ATOM 705 O O . GLU A 1 88 ? -4.600 -10.320 12.199 1.00 91.44 88 GLU A O 1
ATOM 710 N N . LYS A 1 89 ? -3.008 -10.992 13.630 1.00 92.06 89 LYS A N 1
ATOM 711 C CA . LYS A 1 89 ? -3.908 -11.096 14.788 1.00 92.06 89 LYS A CA 1
ATOM 712 C C . LYS A 1 89 ? -4.574 -9.760 15.119 1.00 92.06 89 LYS A C 1
ATOM 714 O O . LYS A 1 89 ? -5.783 -9.728 15.325 1.00 92.06 89 LYS A O 1
ATOM 719 N N . MET A 1 90 ? -3.814 -8.663 15.139 1.00 93.00 90 MET A N 1
ATOM 720 C CA . MET A 1 90 ? -4.361 -7.322 15.386 1.00 93.00 90 MET A CA 1
ATOM 721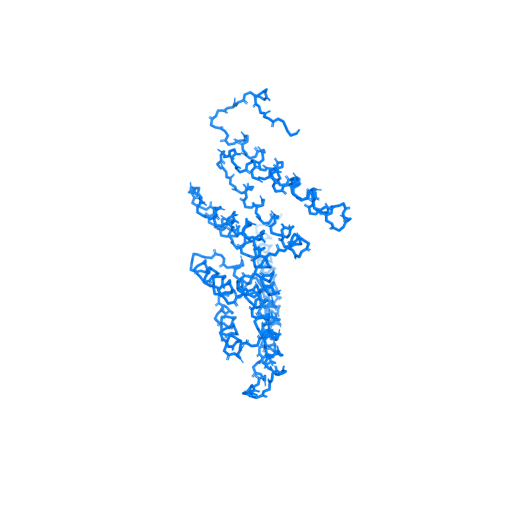 C C . MET A 1 90 ? -5.391 -6.922 14.321 1.00 93.00 90 MET A C 1
ATOM 723 O O . MET A 1 90 ? -6.428 -6.351 14.654 1.00 93.00 90 MET A O 1
ATOM 727 N N . TYR A 1 91 ? -5.141 -7.256 13.051 1.00 93.69 91 TYR A N 1
ATOM 728 C CA . TYR A 1 91 ? -6.091 -7.012 11.964 1.00 93.69 91 TYR A CA 1
ATOM 729 C C . TYR A 1 91 ? -7.417 -7.753 12.167 1.00 93.69 91 TYR A C 1
ATOM 731 O O . TYR A 1 91 ? -8.483 -7.133 12.113 1.00 93.69 91 TYR A O 1
ATOM 739 N N . GLU A 1 92 ? -7.365 -9.052 12.467 1.00 94.00 92 GLU A N 1
ATOM 740 C CA . GLU A 1 92 ? -8.570 -9.858 12.703 1.00 94.00 92 GLU A CA 1
ATOM 741 C C . GLU A 1 92 ? -9.319 -9.435 13.981 1.00 94.00 92 GLU A C 1
ATOM 743 O O . GLU A 1 92 ? -10.551 -9.391 13.994 1.00 94.00 92 GLU A O 1
ATOM 748 N N . GLU A 1 93 ? -8.604 -9.050 15.043 1.00 92.75 93 GLU A N 1
ATOM 749 C CA . GLU A 1 93 ? -9.216 -8.528 16.273 1.00 92.75 93 GLU A CA 1
ATOM 750 C C . GLU A 1 93 ? -9.979 -7.221 16.018 1.00 92.75 93 GLU A C 1
ATOM 752 O O . GLU A 1 93 ? -11.126 -7.093 16.447 1.00 92.75 93 GLU A O 1
ATOM 757 N N . VAL A 1 94 ? -9.392 -6.270 15.280 1.00 92.50 94 VAL A N 1
ATOM 758 C CA . VAL A 1 94 ? -10.052 -4.995 14.942 1.00 92.50 94 VAL A CA 1
ATOM 759 C C . VAL A 1 94 ? -11.251 -5.204 14.017 1.00 92.50 94 VAL A C 1
ATOM 761 O O . VAL A 1 94 ? -12.289 -4.552 14.171 1.00 92.50 94 VAL A O 1
ATOM 764 N N . LYS A 1 95 ? -11.150 -6.149 13.081 1.00 91.12 95 LYS A N 1
ATOM 765 C CA . LYS A 1 95 ? -12.261 -6.556 12.213 1.00 91.12 95 LYS A CA 1
ATOM 766 C C . LYS A 1 95 ? -13.449 -7.105 13.012 1.00 91.12 95 LYS A C 1
ATOM 768 O O . LYS A 1 95 ? -14.590 -6.918 12.605 1.00 91.12 95 LYS A O 1
ATOM 773 N N . ALA A 1 96 ? -13.210 -7.710 14.173 1.00 91.38 96 ALA A N 1
ATOM 774 C CA . ALA A 1 96 ? -14.264 -8.224 15.046 1.00 91.38 96 ALA A CA 1
ATOM 775 C C . ALA A 1 96 ? -14.928 -7.160 15.953 1.00 91.38 96 ALA A C 1
ATOM 777 O O . ALA A 1 96 ? -15.895 -7.482 16.643 1.00 91.38 96 ALA A O 1
ATOM 778 N N . LEU A 1 97 ? -14.464 -5.900 15.964 1.00 90.31 97 LEU A N 1
ATOM 779 C CA . LEU A 1 97 ? -14.970 -4.862 16.886 1.00 90.31 97 LEU A CA 1
ATOM 780 C C . LEU A 1 97 ? -16.363 -4.305 16.522 1.00 90.31 97 LEU A C 1
ATOM 782 O O . LEU A 1 97 ? -17.019 -3.694 17.369 1.00 90.31 97 LEU A O 1
ATOM 786 N N . GLY A 1 98 ? -16.847 -4.544 15.298 1.00 88.56 98 GLY A N 1
ATOM 787 C CA . GLY A 1 98 ? -18.177 -4.119 14.832 1.00 88.56 98 GLY A CA 1
ATOM 788 C C . GLY A 1 98 ? -18.158 -3.107 13.680 1.00 88.56 98 GLY A C 1
ATOM 789 O O . GLY A 1 98 ? -17.115 -2.573 13.327 1.00 88.56 98 GLY A O 1
ATOM 790 N N . GLU A 1 99 ? -19.317 -2.872 13.064 1.00 89.19 99 GLU A N 1
ATOM 791 C CA . GLU A 1 99 ? -19.454 -2.298 11.710 1.00 89.19 99 GLU A CA 1
ATOM 792 C C . GLU A 1 99 ? -19.791 -0.794 11.660 1.00 89.19 99 GLU A C 1
ATOM 794 O O . GLU A 1 99 ? -20.395 -0.335 10.687 1.00 89.19 99 GLU A O 1
ATOM 799 N N . SER A 1 100 ? -19.443 -0.014 12.689 1.00 90.88 100 SER A N 1
ATOM 800 C CA . SER A 1 100 ? -19.647 1.442 12.629 1.00 90.88 100 SER A CA 1
ATOM 801 C C . SER A 1 100 ? -18.821 2.064 11.495 1.00 90.88 100 SER A C 1
ATOM 803 O O . SER A 1 100 ? -17.765 1.546 11.124 1.00 90.88 100 SER A O 1
ATOM 805 N N . GLU A 1 101 ? -19.279 3.182 10.931 1.00 91.06 101 GLU A N 1
ATOM 806 C CA . GLU A 1 101 ? -18.568 3.875 9.843 1.00 91.06 101 GLU A CA 1
ATOM 807 C C . GLU A 1 101 ? -17.149 4.281 10.259 1.00 91.06 101 GLU A C 1
ATOM 809 O O . GLU A 1 101 ? -16.190 4.055 9.521 1.00 91.06 101 GLU A O 1
ATOM 814 N N . SER A 1 102 ? -16.982 4.782 11.488 1.00 92.75 102 SER A N 1
ATOM 815 C CA . SER A 1 102 ? -15.667 5.113 12.047 1.00 92.75 102 SER A CA 1
ATOM 816 C C . SER A 1 102 ? -14.757 3.884 12.157 1.00 92.75 102 SER A C 1
ATOM 818 O O . SER A 1 102 ? -13.573 3.966 11.828 1.00 92.75 102 SER A O 1
ATOM 820 N N . LEU A 1 103 ? -15.292 2.718 12.538 1.00 92.88 103 LEU A N 1
ATOM 821 C CA . LEU A 1 103 ? -14.519 1.474 12.547 1.00 92.88 103 LEU A CA 1
ATOM 822 C C . LEU A 1 103 ? -14.184 0.997 11.132 1.00 92.88 103 LEU A C 1
ATOM 824 O O . LEU A 1 103 ? -13.046 0.601 10.894 1.00 92.88 103 LEU A O 1
ATOM 828 N N . LYS A 1 104 ? -15.105 1.078 10.166 1.00 93.19 104 LYS A N 1
ATOM 829 C CA . LYS A 1 104 ? -14.817 0.755 8.754 1.00 93.19 104 LYS A CA 1
ATOM 830 C C . LYS A 1 104 ? -13.705 1.637 8.190 1.00 93.19 104 LYS A C 1
ATOM 832 O O . LYS A 1 104 ? -12.792 1.134 7.528 1.00 93.19 104 LYS A O 1
ATOM 837 N N . ALA A 1 105 ? -13.751 2.931 8.501 1.00 93.06 105 ALA A N 1
ATOM 838 C CA . ALA A 1 105 ? -12.730 3.899 8.136 1.00 93.06 105 ALA A CA 1
ATOM 839 C C . ALA A 1 105 ? -11.353 3.527 8.706 1.00 93.06 105 ALA A C 1
ATOM 841 O O . ALA A 1 105 ? -10.371 3.563 7.961 1.00 93.06 105 ALA A O 1
ATOM 842 N N . LEU A 1 106 ? -11.280 3.151 9.986 1.00 94.94 106 LEU A N 1
ATOM 843 C CA . LEU A 1 106 ? -10.034 2.724 10.633 1.00 94.94 106 LEU A CA 1
ATOM 844 C C . LEU A 1 106 ? -9.554 1.358 10.132 1.00 94.94 106 LEU A C 1
ATOM 846 O O . LEU A 1 106 ? -8.358 1.171 9.940 1.00 94.94 106 LEU A O 1
ATOM 850 N N . ARG A 1 107 ? -10.454 0.414 9.837 1.00 94.19 107 ARG A N 1
ATOM 851 C CA . ARG A 1 107 ? -10.087 -0.874 9.222 1.00 94.19 107 ARG A CA 1
ATOM 852 C C . ARG A 1 107 ? -9.430 -0.691 7.858 1.00 94.19 107 ARG A C 1
ATOM 854 O O . ARG A 1 107 ? -8.522 -1.444 7.527 1.00 94.19 107 ARG A O 1
ATOM 861 N N . ALA A 1 108 ? -9.856 0.304 7.078 1.00 94.31 108 ALA A N 1
ATOM 862 C CA . ALA A 1 108 ? -9.200 0.645 5.815 1.00 94.31 108 ALA A CA 1
ATOM 863 C C . ALA A 1 108 ? -7.764 1.149 6.040 1.00 94.31 108 ALA A C 1
ATOM 865 O O . ALA A 1 108 ? -6.834 0.728 5.354 1.00 94.31 108 ALA A O 1
ATOM 866 N N . ASP A 1 109 ? -7.576 2.011 7.043 1.00 94.62 109 ASP A N 1
ATOM 867 C CA . ASP A 1 109 ? -6.256 2.535 7.406 1.00 94.62 109 ASP A CA 1
ATOM 868 C C . ASP A 1 109 ? -5.353 1.422 7.984 1.00 94.62 109 ASP A C 1
ATOM 870 O O . ASP A 1 109 ? -4.146 1.396 7.732 1.00 94.62 109 ASP A O 1
ATOM 874 N N . LEU A 1 110 ? -5.939 0.454 8.696 1.00 95.44 110 LEU A N 1
ATOM 875 C CA . LEU A 1 110 ? -5.264 -0.744 9.197 1.00 95.44 110 LEU A CA 1
ATOM 876 C C . LEU A 1 110 ? -4.881 -1.709 8.070 1.00 95.44 110 LEU A C 1
ATOM 878 O O . LEU A 1 110 ? -3.767 -2.225 8.068 1.00 95.44 110 LEU A O 1
ATOM 882 N N . ALA A 1 111 ? -5.764 -1.916 7.089 1.00 96.31 111 ALA A N 1
ATOM 883 C CA . ALA A 1 111 ? -5.470 -2.690 5.886 1.00 96.31 111 ALA A CA 1
ATOM 884 C C . ALA A 1 111 ? -4.284 -2.085 5.123 1.00 96.31 111 ALA A C 1
ATOM 886 O O . ALA A 1 111 ? -3.359 -2.805 4.756 1.00 96.31 111 ALA A O 1
ATOM 887 N N . SER A 1 112 ? -4.266 -0.758 4.958 1.00 94.56 112 SER A N 1
ATOM 888 C CA . SER A 1 112 ? -3.135 -0.035 4.366 1.00 94.56 112 SER A CA 1
ATOM 889 C C . SER A 1 112 ? -1.840 -0.287 5.145 1.00 94.56 112 SER A C 1
ATOM 891 O O . SER A 1 112 ? -0.850 -0.710 4.552 1.00 94.56 112 SER A O 1
ATOM 893 N N . ALA A 1 113 ? -1.863 -0.151 6.478 1.00 93.12 113 ALA A N 1
ATOM 894 C CA . ALA A 1 113 ? -0.702 -0.419 7.328 1.00 93.12 113 ALA A CA 1
ATOM 895 C C . ALA A 1 113 ? -0.185 -1.864 7.207 1.00 93.12 113 ALA A C 1
ATOM 897 O O . ALA A 1 113 ? 1.025 -2.079 7.114 1.00 93.12 113 ALA A O 1
ATOM 898 N N . LEU A 1 114 ? -1.083 -2.852 7.176 1.00 94.06 114 LEU A N 1
ATOM 899 C CA . LEU A 1 114 ? -0.711 -4.260 7.049 1.00 94.06 114 LEU A CA 1
ATOM 900 C C . LEU A 1 114 ? -0.154 -4.586 5.653 1.00 94.06 114 LEU A C 1
ATOM 902 O O . LEU A 1 114 ? 0.829 -5.316 5.537 1.00 94.06 114 LEU A O 1
ATOM 906 N N . ILE A 1 115 ? -0.705 -4.000 4.587 1.00 94.06 115 ILE A N 1
ATOM 907 C CA . ILE A 1 115 ? -0.129 -4.137 3.241 1.00 94.06 115 ILE A CA 1
ATOM 908 C C . ILE A 1 115 ? 1.267 -3.505 3.203 1.00 94.06 115 ILE A C 1
ATOM 910 O O . ILE A 1 115 ? 2.203 -4.147 2.729 1.00 94.06 115 ILE A O 1
ATOM 914 N N . SER A 1 116 ? 1.447 -2.299 3.758 1.00 90.56 116 SER A N 1
ATOM 915 C CA . SER A 1 116 ? 2.764 -1.655 3.884 1.00 90.56 116 SER A CA 1
ATOM 916 C C . SER A 1 116 ? 3.758 -2.508 4.676 1.00 90.56 116 SER A C 1
ATOM 918 O O . SER A 1 116 ? 4.939 -2.560 4.332 1.00 90.56 116 SER A O 1
ATOM 920 N N . PHE A 1 117 ? 3.303 -3.217 5.711 1.00 90.00 117 PHE A N 1
ATOM 921 C CA . PHE A 1 117 ? 4.129 -4.191 6.421 1.00 90.00 117 PHE A CA 1
ATOM 922 C C . PHE A 1 117 ? 4.613 -5.298 5.465 1.00 90.00 117 PHE A C 1
ATOM 924 O O . PHE A 1 117 ? 5.821 -5.550 5.379 1.00 90.00 117 PHE A O 1
ATOM 931 N N . TYR A 1 118 ? 3.717 -5.877 4.659 1.00 90.19 118 TYR A N 1
ATOM 932 C CA . TYR A 1 118 ? 4.068 -6.917 3.686 1.00 90.19 118 TYR A CA 1
ATOM 933 C C . TYR A 1 118 ? 4.933 -6.443 2.516 1.00 90.19 118 TYR A C 1
ATOM 935 O O . TYR A 1 118 ? 5.665 -7.267 1.967 1.00 90.19 118 TYR A O 1
ATOM 943 N N . VAL A 1 119 ? 4.947 -5.150 2.154 1.00 88.12 119 VAL A N 1
ATOM 944 C CA . VAL A 1 119 ? 5.897 -4.590 1.155 1.00 88.12 119 VAL A CA 1
ATOM 945 C C . VAL A 1 119 ? 7.334 -5.002 1.480 1.00 88.12 119 VAL A C 1
ATOM 947 O O . VAL A 1 119 ? 8.160 -5.251 0.600 1.00 88.12 119 VAL A O 1
ATOM 950 N N . ASN A 1 120 ? 7.633 -5.130 2.769 1.00 83.44 120 ASN A N 1
ATOM 951 C CA . ASN A 1 120 ? 8.950 -5.479 3.254 1.00 83.44 120 ASN A CA 1
ATOM 952 C C . ASN A 1 120 ? 9.255 -6.995 3.249 1.00 83.44 120 ASN A C 1
ATOM 954 O O . ASN A 1 120 ? 10.420 -7.383 3.444 1.00 83.44 120 ASN A O 1
ATOM 958 N N . ILE A 1 121 ? 8.239 -7.829 3.003 1.00 85.94 121 ILE A N 1
ATOM 959 C CA . ILE A 1 121 ? 8.251 -9.302 2.961 1.00 85.94 121 ILE A CA 1
ATOM 960 C C . ILE A 1 121 ? 7.511 -9.805 1.695 1.00 85.94 121 ILE A C 1
ATOM 962 O O . ILE A 1 121 ? 6.532 -10.546 1.793 1.00 85.94 121 ILE A O 1
ATOM 966 N N . PRO A 1 122 ? 7.933 -9.398 0.486 1.00 86.81 122 PRO A N 1
ATOM 967 C CA . PRO A 1 122 ? 7.179 -9.622 -0.743 1.00 86.81 122 PRO A CA 1
ATOM 968 C C . PRO A 1 122 ? 7.360 -11.059 -1.264 1.00 86.81 122 PRO A C 1
ATOM 970 O O . PRO A 1 122 ? 8.156 -11.31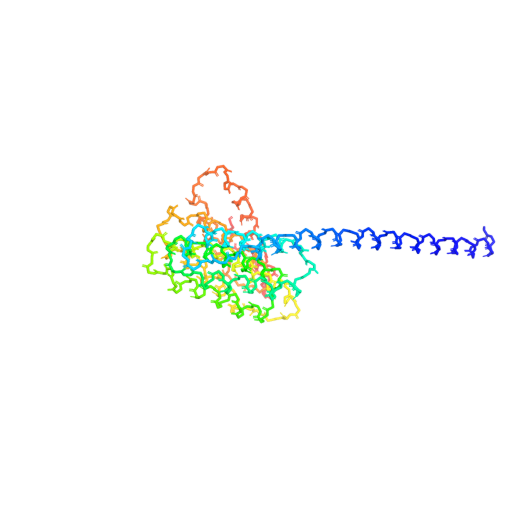2 -2.165 1.00 86.81 122 PRO A O 1
ATOM 973 N N . THR A 1 123 ? 6.658 -12.014 -0.658 1.00 86.62 123 THR A N 1
ATOM 974 C CA . THR A 1 123 ? 6.628 -13.428 -1.068 1.00 86.62 123 THR A CA 1
ATOM 975 C C . THR A 1 123 ? 5.338 -13.745 -1.822 1.00 86.62 123 THR A C 1
ATOM 977 O O . THR A 1 123 ? 4.348 -13.024 -1.698 1.00 86.62 123 THR A O 1
ATOM 980 N N . GLU A 1 124 ? 5.314 -14.845 -2.579 1.00 86.19 124 GLU A N 1
ATOM 981 C CA . GLU A 1 124 ? 4.085 -15.311 -3.242 1.00 86.19 124 GLU A CA 1
ATOM 982 C C . GLU A 1 124 ? 2.972 -15.641 -2.236 1.00 86.19 124 GLU A C 1
ATOM 984 O O . GLU A 1 124 ? 1.811 -15.314 -2.472 1.00 86.19 124 GLU A O 1
ATOM 989 N N . GLU A 1 125 ? 3.320 -16.216 -1.080 1.00 89.00 125 GLU A N 1
ATOM 990 C CA . GLU A 1 125 ? 2.369 -16.453 0.012 1.00 89.00 125 GLU A CA 1
ATOM 991 C C . GLU A 1 125 ? 1.755 -15.136 0.508 1.00 89.00 125 GLU A C 1
ATOM 993 O O . GLU A 1 125 ? 0.533 -15.010 0.619 1.00 89.00 125 GLU A O 1
ATOM 998 N N . ASN A 1 126 ? 2.589 -14.121 0.749 1.00 90.56 126 ASN A N 1
ATOM 999 C CA . ASN A 1 126 ? 2.111 -12.818 1.198 1.00 90.56 126 ASN A CA 1
ATOM 1000 C C . ASN A 1 126 ? 1.345 -12.073 0.100 1.00 90.56 126 ASN A C 1
ATOM 1002 O O . ASN A 1 126 ? 0.485 -11.264 0.429 1.00 90.56 126 ASN A O 1
ATOM 1006 N N . ALA A 1 127 ? 1.564 -12.380 -1.183 1.00 90.81 127 ALA A N 1
ATOM 1007 C CA . ALA A 1 127 ? 0.762 -11.827 -2.272 1.00 90.81 127 ALA A CA 1
ATOM 1008 C C . ALA A 1 127 ? -0.704 -12.261 -2.160 1.00 90.81 127 ALA A C 1
ATOM 1010 O O . ALA A 1 127 ? -1.602 -11.432 -2.295 1.00 90.81 127 ALA A O 1
ATOM 1011 N N . VAL A 1 128 ? -0.953 -13.529 -1.812 1.00 92.06 128 VAL A N 1
ATOM 1012 C CA . VAL A 1 128 ? -2.311 -14.038 -1.558 1.00 92.06 128 VAL A CA 1
ATOM 1013 C C . VAL A 1 128 ? -2.953 -13.311 -0.373 1.00 92.06 128 VAL A C 1
ATOM 1015 O O . VAL A 1 128 ? -4.121 -12.927 -0.443 1.00 92.06 128 VAL A O 1
ATOM 1018 N N . LYS A 1 129 ? -2.194 -13.079 0.706 1.00 93.88 129 LYS A N 1
ATOM 1019 C CA . LYS A 1 129 ? -2.682 -12.352 1.892 1.00 93.88 129 LYS A CA 1
ATOM 1020 C C . LYS A 1 129 ? -3.009 -10.892 1.572 1.00 93.88 129 LYS A C 1
ATOM 1022 O O . LYS A 1 129 ? -4.092 -10.422 1.907 1.00 93.88 129 LYS A O 1
ATOM 1027 N N . VAL A 1 130 ? -2.105 -10.197 0.886 1.00 94.62 130 VAL A N 1
ATOM 1028 C CA . VAL A 1 130 ? -2.262 -8.798 0.466 1.00 94.62 130 VAL A CA 1
ATOM 1029 C C . VAL A 1 130 ? -3.465 -8.630 -0.465 1.00 94.62 130 VAL A C 1
ATOM 1031 O O . VAL A 1 130 ? -4.270 -7.719 -0.269 1.00 94.62 130 VAL A O 1
ATOM 1034 N N . GLU A 1 131 ? -3.640 -9.530 -1.434 1.00 94.62 131 GLU A N 1
ATOM 1035 C CA . GLU A 1 131 ? -4.812 -9.531 -2.314 1.00 94.62 131 GLU A CA 1
ATOM 1036 C C . GLU A 1 131 ? -6.104 -9.765 -1.535 1.00 94.62 131 GLU A C 1
ATOM 1038 O O . GLU A 1 131 ? -7.079 -9.046 -1.751 1.00 94.62 131 GLU A O 1
ATOM 1043 N N . LYS A 1 132 ? -6.111 -10.714 -0.593 1.00 95.56 132 LYS A N 1
ATOM 1044 C CA . LYS A 1 132 ? -7.269 -10.960 0.271 1.00 95.56 132 LYS A CA 1
ATOM 1045 C C . LYS A 1 132 ? -7.645 -9.710 1.071 1.00 95.56 132 LYS A C 1
ATOM 1047 O O . LYS A 1 132 ? -8.805 -9.313 1.032 1.00 95.56 132 LYS A O 1
ATOM 1052 N N . ILE A 1 133 ? -6.680 -9.068 1.734 1.00 96.12 133 ILE A N 1
ATOM 1053 C CA . ILE A 1 133 ? -6.901 -7.830 2.502 1.00 96.12 133 ILE A CA 1
ATOM 1054 C C . ILE A 1 133 ? -7.499 -6.745 1.601 1.00 96.12 133 ILE A C 1
ATOM 1056 O O . ILE A 1 133 ? -8.496 -6.122 1.959 1.00 96.12 133 ILE A O 1
ATOM 1060 N N . TYR A 1 134 ? -6.937 -6.553 0.404 1.00 95.94 134 TYR A N 1
ATOM 1061 C CA . TYR A 1 134 ? -7.447 -5.569 -0.545 1.00 95.94 134 TYR A CA 1
ATOM 1062 C C . TYR A 1 134 ? -8.891 -5.855 -0.978 1.00 95.94 134 TYR A C 1
ATOM 1064 O O . TYR A 1 134 ? -9.729 -4.953 -0.940 1.00 95.94 134 TYR A O 1
ATOM 1072 N N . GLN A 1 135 ? -9.199 -7.097 -1.361 1.00 95.25 135 GLN A N 1
ATOM 1073 C CA . GLN A 1 135 ? -10.540 -7.472 -1.814 1.00 95.25 135 GLN A CA 1
ATOM 1074 C C . GLN A 1 135 ? -11.574 -7.393 -0.689 1.00 95.25 135 GLN A C 1
ATOM 1076 O O . GLN A 1 135 ? -12.689 -6.929 -0.922 1.00 95.25 135 GLN A O 1
ATOM 1081 N N . GLU A 1 136 ? -11.216 -7.789 0.534 1.00 94.12 136 GLU A N 1
ATOM 1082 C CA . GLU A 1 136 ? -12.087 -7.635 1.701 1.00 94.12 136 GLU A CA 1
ATOM 1083 C C . GLU A 1 136 ? -12.379 -6.157 1.974 1.00 94.12 136 GLU A C 1
ATOM 1085 O O . GLU A 1 136 ? -13.548 -5.781 2.087 1.00 94.12 136 GLU A O 1
ATOM 1090 N N . THR A 1 137 ? -11.345 -5.306 1.997 1.00 94.25 137 THR A N 1
ATOM 1091 C CA . THR A 1 137 ? -11.510 -3.860 2.192 1.00 94.25 137 THR A CA 1
ATOM 1092 C C . THR A 1 137 ? -12.332 -3.201 1.101 1.00 94.25 137 THR A C 1
ATOM 1094 O O . THR A 1 137 ? -13.234 -2.418 1.401 1.00 94.25 137 THR A O 1
ATOM 1097 N N . LYS A 1 138 ? -12.097 -3.563 -0.159 1.00 93.44 138 LYS A N 1
ATOM 1098 C CA . LYS A 1 138 ? -12.934 -3.120 -1.274 1.00 93.44 138 LYS A CA 1
ATOM 1099 C C . LYS A 1 138 ? -14.385 -3.561 -1.066 1.00 93.44 138 LYS A C 1
ATOM 1101 O O . LYS A 1 138 ? -15.286 -2.737 -1.174 1.00 93.44 138 LYS A O 1
ATOM 1106 N N . GLY A 1 139 ? -14.620 -4.820 -0.698 1.00 91.50 139 GLY A N 1
ATOM 1107 C CA . GLY A 1 139 ? -15.957 -5.393 -0.535 1.00 91.50 139 GLY A CA 1
ATOM 1108 C C . GLY A 1 139 ? -16.848 -4.664 0.474 1.00 91.50 139 GLY A C 1
ATOM 1109 O O . GLY A 1 139 ? -18.027 -4.457 0.188 1.00 91.50 139 GLY A O 1
ATOM 1110 N N . TYR A 1 140 ? -16.309 -4.238 1.623 1.00 88.62 140 TYR A N 1
ATOM 1111 C CA . TYR A 1 140 ? -17.113 -3.542 2.641 1.00 88.62 140 TYR A CA 1
ATOM 1112 C C . TYR A 1 140 ? -17.18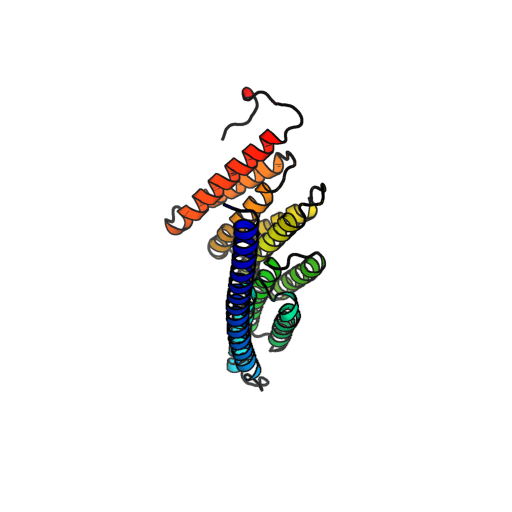8 -2.015 2.467 1.00 88.62 140 TYR A C 1
ATOM 1114 O O . TYR A 1 140 ? -18.031 -1.391 3.112 1.00 88.62 140 TYR A O 1
ATOM 1122 N N . LEU A 1 141 ? -16.351 -1.414 1.611 1.00 90.56 141 LEU A N 1
ATOM 1123 C CA . LEU A 1 141 ? -16.326 0.038 1.367 1.00 90.56 141 LEU A CA 1
ATOM 1124 C C . LEU A 1 141 ? -16.908 0.462 0.019 1.00 90.56 141 LEU A C 1
ATOM 1126 O O . LEU A 1 141 ? -17.264 1.621 -0.143 1.00 90.56 141 LEU A O 1
ATOM 1130 N N . ILE A 1 142 ? -17.000 -0.435 -0.967 1.00 86.75 142 ILE A N 1
ATOM 1131 C CA . ILE A 1 142 ? -17.348 -0.041 -2.343 1.00 86.75 142 ILE A CA 1
ATOM 1132 C C . ILE A 1 142 ? -18.742 0.586 -2.462 1.00 86.75 142 ILE A C 1
ATOM 1134 O O . ILE A 1 142 ? -18.968 1.401 -3.349 1.00 86.75 142 ILE A O 1
ATOM 1138 N N . ASN A 1 143 ? -19.659 0.226 -1.563 1.00 86.25 143 ASN A N 1
ATOM 1139 C CA . ASN A 1 143 ? -21.032 0.735 -1.538 1.00 86.25 143 ASN A CA 1
ATOM 1140 C C . ASN A 1 143 ? -21.210 1.958 -0.620 1.00 86.25 143 ASN A C 1
ATOM 1142 O O . ASN A 1 143 ? -22.332 2.427 -0.458 1.00 86.25 143 ASN A O 1
ATOM 1146 N N . ASP A 1 144 ? -20.134 2.432 0.007 1.00 87.12 144 ASP A N 1
ATOM 1147 C CA . ASP A 1 144 ? -20.130 3.569 0.923 1.00 87.12 144 ASP A CA 1
ATOM 1148 C C . ASP A 1 144 ? -19.448 4.749 0.227 1.00 87.12 144 ASP A C 1
ATOM 1150 O O . ASP A 1 144 ? -18.228 4.768 0.088 1.00 87.12 144 ASP A O 1
ATOM 1154 N N . ASP A 1 145 ? -20.229 5.702 -0.282 1.00 82.50 145 ASP A N 1
ATOM 1155 C CA . ASP A 1 145 ? -19.712 6.799 -1.111 1.00 82.50 145 ASP A CA 1
ATOM 1156 C C . ASP A 1 145 ? -18.687 7.672 -0.376 1.00 82.50 145 ASP A C 1
ATOM 1158 O O . ASP A 1 145 ? -17.731 8.143 -0.996 1.00 82.50 145 ASP A O 1
ATOM 1162 N N . GLU A 1 146 ? -18.837 7.841 0.939 1.00 83.44 146 GLU A N 1
ATOM 1163 C CA . GLU A 1 146 ? -17.921 8.641 1.755 1.00 83.44 146 GLU A CA 1
ATOM 1164 C C . GLU A 1 146 ? -16.611 7.895 2.020 1.00 83.44 146 GLU A C 1
ATOM 1166 O O . GLU A 1 146 ? -15.523 8.480 1.982 1.00 83.44 146 GLU A O 1
ATOM 1171 N N . LEU A 1 147 ? -16.688 6.583 2.258 1.00 88.00 147 LEU A N 1
ATOM 1172 C CA . LEU A 1 147 ? -15.518 5.776 2.594 1.00 88.00 147 LEU A CA 1
ATOM 1173 C C . LEU A 1 147 ? -14.844 5.122 1.383 1.00 88.00 147 LEU A C 1
ATOM 1175 O O . LEU A 1 147 ? -13.709 4.656 1.511 1.00 88.00 147 LEU A O 1
ATOM 1179 N N . ARG A 1 148 ? -15.464 5.123 0.199 1.00 88.94 148 ARG A N 1
ATOM 1180 C CA . ARG A 1 148 ? -14.904 4.541 -1.035 1.00 88.94 148 ARG A CA 1
ATOM 1181 C C . ARG A 1 148 ? -13.528 5.107 -1.372 1.00 88.94 148 ARG A C 1
ATOM 1183 O O . ARG A 1 148 ? -12.630 4.357 -1.751 1.00 88.94 148 ARG A O 1
ATOM 1190 N N . VAL A 1 149 ? -13.314 6.400 -1.127 1.00 89.50 149 VAL A N 1
ATOM 1191 C CA . VAL A 1 149 ? -12.022 7.079 -1.331 1.00 89.50 149 VAL A CA 1
ATOM 1192 C C . VAL A 1 149 ? -10.908 6.458 -0.477 1.00 89.50 149 VAL A C 1
ATOM 1194 O O . VAL A 1 149 ? -9.741 6.483 -0.867 1.00 89.50 149 VAL A O 1
ATOM 1197 N N . LYS A 1 150 ? -11.220 5.821 0.660 1.00 91.06 150 LYS A N 1
ATOM 1198 C CA . LYS A 1 150 ? -10.210 5.104 1.459 1.00 91.06 150 LYS A CA 1
ATOM 1199 C C . LYS A 1 150 ? -9.682 3.848 0.770 1.00 91.06 150 LYS A C 1
ATOM 1201 O O . LYS A 1 150 ? -8.559 3.454 1.064 1.00 91.06 150 LYS A O 1
ATOM 1206 N N . ILE A 1 151 ? -10.419 3.264 -0.177 1.00 92.38 151 ILE A N 1
ATOM 1207 C CA . ILE A 1 151 ? -9.909 2.162 -1.008 1.00 92.38 151 ILE A CA 1
ATOM 1208 C C . ILE A 1 151 ? -8.730 2.658 -1.860 1.00 92.38 151 ILE A C 1
ATOM 1210 O O . ILE A 1 151 ? -7.738 1.947 -2.005 1.00 92.38 151 ILE A O 1
ATOM 1214 N N . ALA A 1 152 ? -8.785 3.900 -2.360 1.00 91.44 152 ALA A N 1
ATOM 1215 C CA . ALA A 1 152 ? -7.705 4.490 -3.155 1.00 91.44 152 ALA A CA 1
ATOM 1216 C C . ALA A 1 152 ? -6.375 4.583 -2.387 1.00 91.44 152 ALA A C 1
ATOM 1218 O O . ALA A 1 152 ? -5.316 4.397 -2.985 1.00 91.44 152 ALA A O 1
ATOM 1219 N N . LYS A 1 153 ? -6.416 4.779 -1.061 1.00 90.56 153 LYS A N 1
ATOM 1220 C CA . LYS A 1 153 ? -5.219 4.822 -0.196 1.00 90.56 153 LYS A CA 1
ATOM 1221 C C . LYS A 1 153 ? -4.455 3.497 -0.138 1.00 90.56 153 LYS A C 1
ATOM 1223 O O . LYS A 1 153 ? -3.301 3.463 0.277 1.00 90.56 153 LYS A O 1
ATOM 1228 N N . LEU A 1 154 ? -5.085 2.391 -0.534 1.00 93.25 154 LEU A N 1
ATOM 1229 C CA . LEU A 1 154 ? -4.439 1.078 -0.588 1.00 93.25 154 LEU A CA 1
ATOM 1230 C C . LEU A 1 154 ? -3.562 0.931 -1.838 1.00 93.25 154 LEU A C 1
ATOM 1232 O O . LEU A 1 154 ? -2.707 0.051 -1.875 1.00 93.25 154 LEU A O 1
ATOM 1236 N N . ALA A 1 155 ? -3.750 1.774 -2.860 1.00 92.94 155 ALA A N 1
ATOM 1237 C CA . ALA A 1 155 ? -3.084 1.614 -4.148 1.00 92.94 155 ALA A CA 1
ATOM 1238 C C . ALA A 1 155 ? -1.562 1.778 -4.063 1.00 92.94 155 ALA A C 1
ATOM 1240 O O . ALA A 1 155 ? -0.839 0.952 -4.616 1.00 92.94 155 ALA A O 1
ATOM 1241 N N . GLU A 1 156 ? -1.068 2.801 -3.358 1.00 91.88 156 GLU A N 1
ATOM 1242 C CA . GLU A 1 156 ? 0.373 3.010 -3.160 1.00 91.88 156 GLU A CA 1
ATOM 1243 C C . GLU A 1 156 ? 1.049 1.783 -2.527 1.00 91.88 156 GLU A C 1
ATOM 1245 O O . GLU A 1 156 ? 1.925 1.208 -3.184 1.00 91.88 156 GLU A O 1
ATOM 1250 N N . PRO A 1 157 ? 0.629 1.291 -1.343 1.00 93.69 157 PRO A N 1
ATOM 1251 C CA . PRO A 1 157 ? 1.323 0.177 -0.712 1.00 93.69 157 PRO A CA 1
ATOM 1252 C C . PRO A 1 157 ? 1.142 -1.136 -1.485 1.00 93.69 157 PRO A C 1
ATOM 1254 O O . PRO A 1 157 ? 2.062 -1.953 -1.515 1.00 93.69 157 PRO A O 1
ATOM 1257 N N . LEU A 1 158 ? 0.016 -1.334 -2.183 1.00 94.69 158 LEU A N 1
ATOM 1258 C CA . LEU A 1 158 ? -0.185 -2.498 -3.052 1.00 94.69 158 LEU A CA 1
ATOM 12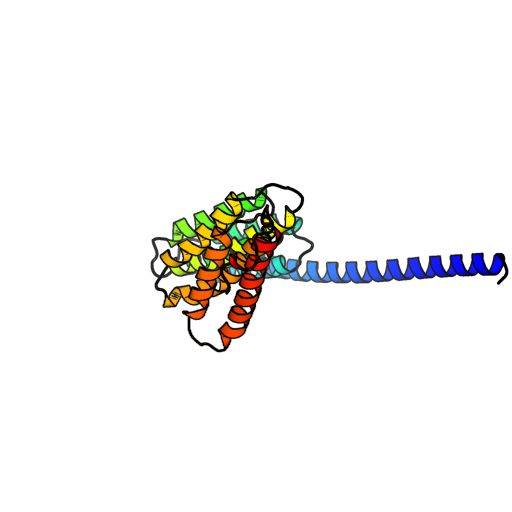59 C C . LEU A 1 158 ? 0.767 -2.511 -4.250 1.00 94.69 158 LEU A C 1
ATOM 1261 O O . LEU A 1 158 ? 1.385 -3.533 -4.548 1.00 94.69 158 LEU A O 1
ATOM 1265 N N . ILE A 1 159 ? 0.903 -1.386 -4.949 1.00 94.31 159 ILE A N 1
ATOM 1266 C CA . ILE A 1 159 ? 1.814 -1.292 -6.094 1.00 94.31 159 ILE A CA 1
ATOM 1267 C C . ILE A 1 159 ? 3.266 -1.387 -5.612 1.00 94.31 159 ILE A C 1
ATOM 1269 O O . ILE A 1 159 ? 4.070 -2.081 -6.238 1.00 94.31 159 ILE A O 1
ATOM 1273 N N . SER A 1 160 ? 3.595 -0.772 -4.473 1.00 93.12 160 SER A N 1
ATOM 1274 C CA . SER A 1 160 ? 4.896 -0.919 -3.811 1.00 93.12 160 SER A CA 1
ATOM 1275 C C . SER A 1 160 ? 5.199 -2.380 -3.457 1.00 93.12 160 SER A C 1
ATOM 1277 O O . SER A 1 160 ? 6.327 -2.832 -3.655 1.00 93.12 160 SER A O 1
ATOM 1279 N N . PHE A 1 161 ? 4.206 -3.157 -3.016 1.00 92.56 161 PHE A N 1
ATOM 1280 C CA . PHE A 1 161 ? 4.360 -4.589 -2.751 1.00 92.56 161 PHE A CA 1
ATOM 1281 C C . PHE A 1 161 ? 4.730 -5.362 -4.024 1.00 92.56 161 PHE A C 1
ATOM 1283 O O . PHE A 1 161 ? 5.715 -6.102 -4.034 1.00 92.56 161 PHE A O 1
ATOM 1290 N N . TYR A 1 162 ? 4.009 -5.136 -5.125 1.00 91.62 162 TYR A N 1
ATOM 1291 C CA . TYR A 1 162 ? 4.308 -5.766 -6.416 1.00 91.62 162 TYR A CA 1
ATOM 1292 C C . TYR A 1 162 ? 5.665 -5.351 -6.989 1.00 91.62 162 TYR A C 1
ATOM 1294 O O . TYR A 1 162 ? 6.379 -6.183 -7.553 1.00 91.62 162 TYR A O 1
ATOM 1302 N N . PHE A 1 163 ? 6.055 -4.089 -6.810 1.00 90.31 163 PHE A N 1
ATOM 1303 C CA . PHE A 1 163 ? 7.394 -3.616 -7.155 1.00 90.31 163 PHE A CA 1
ATOM 1304 C C . PHE A 1 163 ? 8.467 -4.374 -6.366 1.00 90.31 163 PHE A C 1
ATOM 1306 O O . PHE A 1 163 ? 9.433 -4.866 -6.947 1.00 90.31 163 PHE A O 1
ATOM 1313 N N . MET A 1 164 ? 8.281 -4.523 -5.054 1.00 88.25 164 MET A N 1
ATOM 1314 C CA . MET A 1 164 ? 9.231 -5.235 -4.202 1.00 88.25 164 MET A CA 1
ATOM 1315 C C . MET A 1 164 ? 9.279 -6.739 -4.507 1.00 88.25 164 MET A C 1
ATOM 1317 O O . MET A 1 164 ? 10.361 -7.323 -4.451 1.00 88.25 164 MET A O 1
ATOM 1321 N N . MET A 1 165 ? 8.157 -7.356 -4.893 1.00 87.19 165 MET A N 1
ATOM 1322 C CA . MET A 1 165 ? 8.134 -8.733 -5.406 1.00 87.19 165 MET A CA 1
ATOM 1323 C C . MET A 1 165 ? 8.986 -8.872 -6.666 1.00 87.19 165 MET A C 1
ATOM 1325 O O . MET A 1 165 ? 9.833 -9.759 -6.739 1.00 87.19 165 MET A O 1
ATOM 1329 N N . LEU A 1 166 ? 8.790 -7.978 -7.641 1.00 84.44 166 LEU A N 1
ATOM 1330 C CA . LEU A 1 166 ? 9.578 -7.966 -8.873 1.00 84.44 166 LEU A CA 1
ATOM 1331 C C . LEU A 1 166 ? 11.072 -7.808 -8.571 1.00 84.44 166 LEU A C 1
ATOM 1333 O O . LEU A 1 166 ? 11.893 -8.546 -9.106 1.00 84.44 166 LEU A O 1
ATOM 1337 N N . PHE A 1 167 ? 11.415 -6.872 -7.685 1.00 81.25 167 PHE A N 1
ATOM 1338 C CA . PHE A 1 167 ? 12.798 -6.581 -7.320 1.00 81.25 167 PHE A CA 1
ATOM 1339 C C . PHE A 1 167 ? 13.491 -7.763 -6.620 1.00 81.25 167 PHE A C 1
ATOM 1341 O O . PHE A 1 167 ? 14.655 -8.051 -6.907 1.00 81.25 167 PHE A O 1
ATOM 1348 N N . LYS A 1 168 ? 12.793 -8.475 -5.722 1.00 75.38 168 LYS A N 1
ATOM 1349 C CA . LYS A 1 168 ? 13.360 -9.642 -5.023 1.00 75.38 168 LYS A CA 1
ATOM 1350 C C . LYS A 1 168 ? 13.426 -10.904 -5.886 1.00 75.38 168 LYS A C 1
ATOM 1352 O O . LYS A 1 168 ? 14.313 -11.717 -5.663 1.00 75.38 168 LYS A O 1
ATOM 1357 N N . ASN A 1 169 ? 12.555 -11.046 -6.884 1.00 67.56 169 ASN A N 1
ATOM 1358 C CA . ASN A 1 169 ? 12.522 -12.206 -7.782 1.00 67.56 169 ASN A CA 1
ATOM 1359 C C . ASN A 1 169 ? 13.430 -12.050 -9.021 1.00 67.56 169 ASN A C 1
ATOM 1361 O O . ASN A 1 169 ? 13.232 -12.731 -10.025 1.00 67.56 169 ASN A O 1
ATOM 1365 N N . THR A 1 170 ? 14.447 -11.181 -8.959 1.00 54.62 170 THR A N 1
ATOM 1366 C CA . THR A 1 170 ? 15.358 -10.833 -10.072 1.00 54.62 170 THR A CA 1
ATOM 1367 C C . THR A 1 170 ? 16.246 -11.978 -10.584 1.00 54.62 170 THR A C 1
ATOM 1369 O O . THR A 1 170 ? 17.006 -11.769 -11.529 1.00 54.62 170 THR A O 1
ATOM 1372 N N . GLU A 1 171 ? 16.129 -13.185 -10.022 1.00 50.88 171 GLU A N 1
ATOM 1373 C CA . GLU A 1 171 ? 16.800 -14.400 -10.504 1.00 50.88 171 GLU A CA 1
ATOM 1374 C C . GLU A 1 171 ? 15.999 -15.190 -11.556 1.00 50.88 171 GLU A C 1
ATOM 1376 O O . GLU A 1 171 ? 16.538 -16.125 -12.145 1.00 50.88 171 GLU A O 1
ATOM 1381 N N . GLN A 1 172 ? 14.739 -14.838 -11.839 1.00 48.94 172 GLN A N 1
ATOM 1382 C CA . GLN A 1 172 ? 13.963 -15.508 -12.887 1.00 48.94 172 GLN A CA 1
ATOM 1383 C C . GLN A 1 172 ? 13.876 -14.644 -14.150 1.00 48.94 172 GLN A C 1
ATOM 1385 O O . GLN A 1 172 ? 13.252 -13.587 -14.148 1.00 48.94 172 GLN A O 1
ATOM 1390 N N . ASP A 1 173 ? 14.426 -15.147 -15.260 1.00 49.38 173 ASP A N 1
ATOM 1391 C CA . ASP A 1 173 ? 14.336 -14.605 -16.634 1.00 49.38 173 ASP A CA 1
ATOM 1392 C C . ASP A 1 173 ? 12.889 -14.492 -17.187 1.00 49.38 173 ASP A C 1
ATOM 1394 O O . ASP A 1 173 ? 12.664 -14.308 -18.386 1.00 49.38 173 ASP A O 1
ATOM 1398 N N . ALA A 1 174 ? 11.870 -14.617 -16.336 1.00 55.44 174 ALA A N 1
ATOM 1399 C CA . ALA A 1 174 ? 10.471 -14.552 -16.707 1.00 55.44 174 ALA A CA 1
ATOM 1400 C C . ALA A 1 174 ? 9.951 -13.114 -16.593 1.00 55.44 174 ALA A C 1
ATOM 1402 O O . ALA A 1 174 ? 9.871 -12.549 -15.508 1.00 55.44 174 ALA A O 1
ATOM 1403 N N . TYR A 1 175 ? 9.531 -12.543 -17.723 1.00 60.69 175 TYR A N 1
ATOM 1404 C CA . TYR A 1 175 ? 8.737 -11.314 -17.783 1.00 60.69 175 TYR A CA 1
ATOM 1405 C C . TYR A 1 175 ? 7.427 -11.507 -16.991 1.00 60.69 175 TYR A C 1
ATOM 1407 O O . TYR A 1 175 ? 6.531 -12.218 -17.466 1.00 60.69 175 TYR A O 1
ATOM 1415 N N . PRO A 1 176 ? 7.257 -10.899 -15.800 1.00 72.12 176 PRO A N 1
ATOM 1416 C CA . PRO A 1 176 ? 6.121 -11.189 -14.936 1.00 72.12 176 PRO A CA 1
ATOM 1417 C C . PRO A 1 176 ? 4.955 -10.275 -15.311 1.00 72.12 176 PRO A C 1
ATOM 1419 O O . PRO A 1 176 ? 4.544 -9.379 -14.568 1.00 72.12 176 PRO A O 1
ATOM 1422 N N . LYS A 1 177 ? 4.414 -10.504 -16.513 1.00 80.56 177 LYS A N 1
ATOM 1423 C CA . LYS A 1 177 ? 3.285 -9.750 -17.082 1.00 80.56 177 LYS A CA 1
ATOM 1424 C C . LYS A 1 177 ? 2.109 -9.646 -16.114 1.00 80.56 177 LYS A C 1
ATOM 1426 O O . LYS A 1 177 ? 1.417 -8.631 -16.085 1.00 80.56 177 LYS A O 1
ATOM 1431 N N . ASN A 1 178 ? 1.890 -10.693 -15.321 1.00 85.50 178 ASN A N 1
ATOM 1432 C CA . ASN A 1 178 ? 0.856 -10.754 -14.295 1.00 85.50 178 ASN A CA 1
ATOM 1433 C C . ASN A 1 178 ? 1.051 -9.697 -13.195 1.00 85.50 178 ASN A C 1
ATOM 1435 O O . ASN A 1 178 ? 0.089 -9.014 -12.865 1.00 85.50 178 ASN A O 1
ATOM 1439 N N . ILE A 1 179 ? 2.267 -9.525 -12.665 1.00 88.12 179 ILE A N 1
ATOM 1440 C CA . ILE A 1 179 ? 2.582 -8.530 -11.624 1.00 88.12 179 ILE A CA 1
ATOM 1441 C C . ILE A 1 179 ? 2.330 -7.119 -12.162 1.00 88.12 179 ILE A C 1
ATOM 1443 O O . ILE A 1 179 ? 1.667 -6.312 -11.514 1.00 88.12 179 ILE A O 1
ATOM 1447 N N . ILE A 1 180 ? 2.791 -6.852 -13.386 1.00 88.81 180 ILE A N 1
ATOM 1448 C CA . ILE A 1 180 ? 2.596 -5.563 -14.063 1.00 88.81 180 ILE A CA 1
ATOM 1449 C C . ILE A 1 180 ? 1.105 -5.284 -14.255 1.00 88.81 180 ILE A C 1
ATOM 1451 O O . ILE A 1 180 ? 0.619 -4.220 -13.888 1.00 88.81 180 ILE A O 1
ATOM 1455 N N . THR A 1 181 ? 0.365 -6.266 -14.776 1.00 90.94 181 THR A N 1
ATOM 1456 C CA . THR A 1 181 ? -1.074 -6.136 -15.036 1.00 90.94 181 THR A CA 1
ATOM 1457 C C . THR A 1 181 ? -1.852 -5.886 -13.743 1.00 90.94 181 THR A C 1
ATOM 1459 O O . THR A 1 181 ? -2.766 -5.061 -13.731 1.00 90.94 181 THR A O 1
ATOM 1462 N N . LYS A 1 182 ? -1.487 -6.553 -12.638 1.00 92.56 182 LYS A N 1
ATOM 1463 C CA . LYS A 1 182 ? -2.087 -6.314 -11.316 1.00 92.56 182 LYS A CA 1
ATOM 1464 C C . LYS A 1 182 ? -1.839 -4.880 -10.846 1.00 92.56 182 LYS A C 1
ATOM 1466 O O . LYS A 1 182 ? -2.792 -4.194 -10.485 1.00 92.56 182 LYS A O 1
ATOM 1471 N N . ALA A 1 183 ? -0.597 -4.403 -10.920 1.00 93.44 183 ALA A N 1
ATOM 1472 C CA . ALA A 1 183 ? -0.242 -3.038 -10.534 1.00 93.44 183 ALA A CA 1
ATOM 1473 C C . ALA A 1 183 ? -0.953 -1.973 -11.394 1.00 93.44 183 ALA A C 1
ATOM 1475 O O . ALA A 1 183 ? -1.509 -1.014 -10.861 1.00 93.44 183 ALA A O 1
ATOM 1476 N N . GLU A 1 184 ? -1.004 -2.166 -12.716 1.00 93.69 184 GLU A N 1
ATOM 1477 C CA . GLU A 1 184 ? -1.735 -1.287 -13.638 1.00 93.69 184 GLU A CA 1
ATOM 1478 C C . GLU A 1 184 ? -3.239 -1.262 -13.367 1.00 93.69 184 GLU A C 1
ATOM 1480 O O . GLU A 1 184 ? -3.865 -0.208 -13.469 1.00 93.69 184 GLU A O 1
ATOM 1485 N N . THR A 1 185 ? -3.826 -2.418 -13.052 1.00 94.56 185 THR A N 1
ATOM 1486 C CA . THR A 1 185 ? -5.255 -2.522 -12.734 1.00 94.56 185 THR A CA 1
ATOM 1487 C C . THR A 1 185 ? -5.564 -1.718 -11.482 1.00 94.56 185 THR A C 1
ATOM 1489 O O . THR A 1 185 ? -6.440 -0.863 -11.519 1.00 94.56 185 THR A O 1
ATOM 1492 N N . ILE A 1 186 ? -4.780 -1.899 -10.418 1.00 94.25 186 ILE A N 1
ATOM 1493 C CA . ILE A 1 186 ? -4.945 -1.154 -9.163 1.00 94.25 186 ILE A CA 1
ATOM 1494 C C . ILE A 1 186 ? -4.831 0.351 -9.401 1.00 94.25 186 ILE A C 1
ATOM 1496 O O . ILE A 1 186 ? -5.683 1.103 -8.939 1.00 94.25 186 ILE A O 1
ATOM 1500 N N . TYR A 1 187 ? -3.830 0.792 -10.167 1.00 93.19 187 TYR A N 1
ATOM 1501 C CA . TYR A 1 187 ? -3.667 2.208 -10.502 1.00 93.19 187 TYR A CA 1
ATOM 1502 C C . TYR A 1 187 ? -4.874 2.781 -11.258 1.00 93.19 187 TYR A C 1
ATOM 1504 O O . TYR A 1 187 ? -5.327 3.883 -10.960 1.00 93.19 187 TYR A O 1
ATOM 1512 N N . LYS A 1 188 ? -5.428 2.031 -12.220 1.00 91.94 188 LYS A N 1
ATOM 1513 C CA . LYS A 1 188 ? -6.620 2.451 -12.974 1.00 91.94 188 LYS A CA 1
ATOM 1514 C C . LYS A 1 188 ? -7.861 2.514 -12.087 1.00 91.94 188 LYS A C 1
ATOM 1516 O O . LYS A 1 188 ? -8.608 3.484 -12.182 1.00 91.94 188 LYS A O 1
ATOM 1521 N N . GLU A 1 189 ? -8.043 1.528 -11.212 1.00 91.81 189 GLU A N 1
ATOM 1522 C CA . GLU A 1 189 ? -9.186 1.451 -10.298 1.00 91.81 189 GLU A CA 1
ATOM 1523 C C . GLU A 1 189 ? -9.247 2.634 -9.322 1.00 91.81 189 GLU A C 1
ATOM 1525 O O . GLU A 1 189 ? -10.341 3.031 -8.933 1.00 91.81 189 GLU A O 1
ATOM 1530 N N . VAL A 1 190 ? -8.116 3.272 -8.981 1.00 89.62 190 VAL A N 1
ATOM 1531 C CA . VAL A 1 190 ? -8.110 4.493 -8.146 1.00 89.62 190 VAL A CA 1
ATOM 1532 C C . VAL A 1 190 ? -9.086 5.548 -8.675 1.00 89.62 190 VAL A C 1
ATOM 1534 O O . VAL A 1 190 ? -9.765 6.209 -7.888 1.00 89.62 190 VAL A O 1
ATOM 1537 N N . ARG A 1 191 ? -9.206 5.666 -10.004 1.00 86.31 191 ARG A N 1
ATOM 1538 C CA . ARG A 1 191 ? -10.096 6.624 -10.679 1.00 86.31 191 ARG A CA 1
ATOM 1539 C C . ARG A 1 191 ? -11.584 6.327 -10.486 1.00 86.31 191 ARG A C 1
ATOM 1541 O O . ARG A 1 191 ? -12.409 7.203 -10.722 1.00 86.31 191 ARG A O 1
ATOM 1548 N N . GLU A 1 192 ? -11.929 5.116 -10.069 1.00 88.69 192 GLU A N 1
ATOM 1549 C CA . GLU A 1 192 ? -13.307 4.649 -9.896 1.00 88.69 192 GLU A CA 1
ATOM 1550 C C . GLU A 1 192 ? -13.811 4.839 -8.453 1.00 88.69 192 GLU A C 1
ATOM 1552 O O . GLU A 1 192 ? -14.999 4.659 -8.175 1.00 88.69 192 GLU A O 1
ATOM 1557 N N . PHE A 1 193 ? -12.924 5.218 -7.524 1.00 87.50 193 PHE A N 1
ATOM 1558 C CA . PHE A 1 193 ? -13.222 5.267 -6.090 1.00 87.50 193 PHE A CA 1
ATOM 1559 C C . PHE A 1 193 ? -13.635 6.640 -5.549 1.00 87.50 193 PHE A C 1
ATOM 1561 O O . PHE A 1 193 ? -13.898 6.757 -4.355 1.00 87.50 193 PHE A O 1
ATOM 1568 N N . GLY A 1 194 ? -13.729 7.668 -6.392 1.00 84.31 194 GLY A N 1
ATOM 1569 C CA . GLY A 1 194 ? -14.194 8.986 -5.967 1.00 84.31 194 GLY A CA 1
ATOM 1570 C C . GLY A 1 194 ? -14.087 10.049 -7.050 1.00 84.31 194 GLY A C 1
ATOM 1571 O O . GLY A 1 194 ? -13.704 9.770 -8.188 1.00 84.31 194 GLY A O 1
ATOM 1572 N N . SER A 1 195 ? -14.420 11.290 -6.689 1.00 85.12 195 SER A N 1
ATOM 1573 C CA . SER A 1 195 ? -14.160 12.427 -7.569 1.00 85.12 195 SER A CA 1
ATOM 1574 C C . SER A 1 195 ? -12.655 12.673 -7.672 1.00 85.12 195 SER A C 1
ATOM 1576 O O . SER A 1 195 ? -11.900 12.383 -6.744 1.00 85.1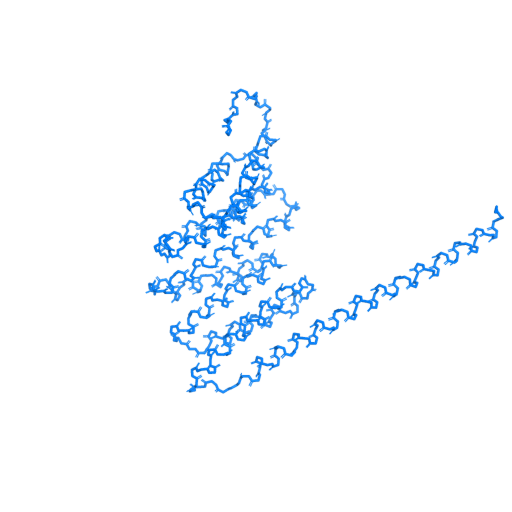2 195 SER A O 1
ATOM 1578 N N . PHE A 1 196 ? -12.208 13.265 -8.781 1.00 81.19 196 PHE A N 1
ATOM 1579 C CA . PHE A 1 196 ? -10.792 13.572 -8.997 1.00 81.19 196 PHE A CA 1
ATOM 1580 C C . PHE A 1 196 ? -10.156 14.363 -7.841 1.00 81.19 196 PHE A C 1
ATOM 1582 O O . PHE A 1 196 ? -9.022 14.086 -7.464 1.00 81.19 196 PHE A O 1
ATOM 1589 N N . ASN A 1 197 ? -10.887 15.312 -7.246 1.00 84.19 197 ASN A N 1
ATOM 1590 C CA . ASN A 1 197 ? -10.372 16.130 -6.145 1.00 84.19 197 ASN A CA 1
ATOM 1591 C C . ASN A 1 197 ? -10.091 15.320 -4.874 1.00 84.19 197 ASN A C 1
ATOM 1593 O O . ASN A 1 197 ? -9.187 15.692 -4.127 1.00 84.19 197 ASN A O 1
ATOM 1597 N N . ASP A 1 198 ? -10.818 14.223 -4.660 1.00 85.25 198 ASP A N 1
ATOM 1598 C CA . ASP A 1 198 ? -10.692 13.381 -3.467 1.00 85.25 198 ASP A CA 1
ATOM 1599 C C . ASP A 1 198 ? -9.570 12.347 -3.620 1.00 85.25 198 ASP A C 1
ATOM 1601 O O . ASP A 1 198 ? -8.932 11.949 -2.645 1.00 85.25 198 ASP A O 1
ATOM 1605 N N . ILE A 1 199 ? -9.309 11.906 -4.856 1.00 87.12 199 ILE A N 1
ATOM 1606 C CA . ILE A 1 199 ? -8.342 10.839 -5.149 1.00 87.12 199 ILE A CA 1
ATOM 1607 C C . ILE A 1 199 ? -7.004 11.340 -5.695 1.00 87.12 199 ILE A C 1
ATOM 1609 O O . ILE A 1 199 ? -6.084 10.533 -5.822 1.00 87.12 199 ILE A O 1
ATOM 1613 N N . LYS A 1 200 ? -6.878 12.627 -6.050 1.00 86.69 200 LYS A N 1
ATOM 1614 C CA . LYS A 1 200 ? -5.682 13.177 -6.715 1.00 86.69 200 LYS A CA 1
ATOM 1615 C C . LYS A 1 200 ? -4.382 12.827 -5.987 1.00 86.69 200 LYS A C 1
ATOM 1617 O O . LYS A 1 200 ? -3.420 12.436 -6.637 1.00 86.69 200 LYS A O 1
ATOM 1622 N N . ASP A 1 201 ? -4.369 12.896 -4.657 1.00 86.00 201 ASP A N 1
ATOM 1623 C CA . ASP A 1 201 ? -3.163 12.652 -3.868 1.00 86.00 201 ASP A CA 1
ATOM 1624 C C . ASP A 1 201 ? -2.808 11.158 -3.918 1.00 86.00 201 ASP A C 1
ATOM 1626 O O . ASP A 1 201 ? -1.661 10.810 -4.171 1.00 86.00 201 ASP A O 1
ATOM 1630 N N . ASN A 1 202 ? -3.808 10.270 -3.861 1.00 88.25 202 ASN A N 1
ATOM 1631 C CA . ASN A 1 202 ? -3.615 8.825 -4.030 1.00 88.25 202 ASN A CA 1
ATOM 1632 C C . ASN A 1 202 ? -3.121 8.460 -5.442 1.00 88.25 202 ASN A C 1
ATOM 1634 O O . ASN A 1 202 ? -2.275 7.578 -5.596 1.00 88.25 202 ASN A O 1
ATOM 1638 N N . LEU A 1 203 ? -3.622 9.133 -6.488 1.00 88.06 203 LEU A N 1
ATOM 1639 C CA . LEU A 1 203 ? -3.124 8.974 -7.864 1.00 88.06 203 LEU A CA 1
ATOM 1640 C C . LEU A 1 203 ? -1.659 9.412 -7.979 1.00 88.06 203 LEU A C 1
ATOM 1642 O O . LEU A 1 203 ? -0.862 8.750 -8.646 1.00 88.06 203 LEU A O 1
ATOM 1646 N N . ILE A 1 204 ? -1.294 10.512 -7.317 1.00 86.44 204 ILE A N 1
ATOM 1647 C CA . ILE A 1 204 ? 0.081 11.013 -7.292 1.00 86.44 204 ILE A CA 1
ATOM 1648 C C . ILE A 1 204 ? 0.992 10.035 -6.544 1.00 86.44 204 ILE A C 1
ATOM 1650 O O . ILE A 1 204 ? 2.026 9.633 -7.079 1.00 86.44 204 ILE A O 1
ATOM 1654 N N . GLU A 1 205 ? 0.611 9.609 -5.344 1.00 86.50 205 GLU A N 1
ATOM 1655 C CA . GLU A 1 205 ? 1.401 8.711 -4.496 1.00 86.50 205 GLU A CA 1
ATOM 1656 C C . GLU A 1 205 ? 1.612 7.336 -5.142 1.00 86.50 205 GLU A C 1
ATOM 1658 O O . GLU A 1 205 ? 2.732 6.823 -5.155 1.00 86.50 205 GLU A O 1
ATOM 1663 N N . SER A 1 206 ? 0.579 6.777 -5.778 1.00 90.38 206 SER A N 1
ATOM 1664 C CA . SER A 1 206 ? 0.646 5.474 -6.458 1.00 90.38 206 SER A CA 1
ATOM 1665 C C . SER A 1 206 ? 1.412 5.489 -7.792 1.00 90.38 206 SER A C 1
ATOM 1667 O O . SER A 1 206 ? 1.875 4.442 -8.255 1.00 90.38 206 SER A O 1
ATOM 1669 N N . SER A 1 207 ? 1.612 6.662 -8.401 1.00 90.62 207 SER A N 1
ATOM 1670 C CA . SER A 1 207 ? 2.303 6.790 -9.692 1.00 90.62 207 SER A CA 1
ATOM 1671 C C . SER A 1 207 ? 3.787 6.400 -9.636 1.00 90.62 207 SER A C 1
ATOM 1673 O O . SER A 1 207 ? 4.297 5.738 -10.543 1.00 90.62 207 SER A O 1
ATOM 1675 N N . LEU A 1 208 ? 4.505 6.788 -8.575 1.00 90.75 208 LEU A N 1
ATOM 1676 C CA . LEU A 1 208 ? 5.951 6.574 -8.474 1.00 90.75 208 LEU A CA 1
ATOM 1677 C C . LEU A 1 208 ? 6.316 5.094 -8.297 1.00 90.75 208 LEU A C 1
ATOM 1679 O O . LEU A 1 208 ? 7.218 4.638 -9.008 1.00 90.75 208 LEU A O 1
ATOM 1683 N N . PRO A 1 209 ? 5.655 4.320 -7.413 1.00 91.81 209 PRO A N 1
ATOM 1684 C CA . PRO A 1 209 ? 5.841 2.873 -7.355 1.00 91.81 209 PRO A CA 1
ATOM 1685 C C . PRO A 1 209 ? 5.599 2.185 -8.704 1.00 91.81 209 PRO A C 1
ATOM 1687 O O . PRO A 1 209 ? 6.399 1.339 -9.102 1.00 91.81 209 PRO A O 1
ATOM 1690 N N . LEU A 1 210 ? 4.567 2.594 -9.454 1.00 94.38 210 LEU A N 1
ATOM 1691 C CA . LEU A 1 210 ? 4.262 2.012 -10.765 1.00 94.38 210 LEU A CA 1
ATOM 1692 C C . LEU A 1 210 ? 5.352 2.318 -11.803 1.00 94.38 210 LEU A C 1
ATOM 1694 O O . LEU A 1 210 ? 5.809 1.426 -12.516 1.00 94.38 210 LEU A O 1
ATOM 1698 N N . LEU A 1 211 ? 5.836 3.561 -11.851 1.00 93.75 211 LEU A N 1
ATOM 1699 C CA . LEU A 1 211 ? 6.952 3.940 -12.723 1.00 93.75 211 LEU A CA 1
ATOM 1700 C C . LEU A 1 211 ? 8.254 3.212 -12.345 1.00 93.75 211 LEU A C 1
ATOM 1702 O O . LEU A 1 211 ? 9.002 2.788 -13.225 1.00 93.75 211 LEU A O 1
ATOM 1706 N N . ARG A 1 212 ? 8.532 3.021 -11.049 1.00 91.81 212 ARG A N 1
ATOM 1707 C CA . ARG A 1 212 ? 9.684 2.218 -10.593 1.00 91.81 212 ARG A CA 1
ATOM 1708 C C . ARG A 1 212 ? 9.560 0.763 -11.033 1.00 91.81 212 ARG A C 1
ATOM 1710 O O . ARG A 1 212 ? 10.545 0.195 -11.490 1.00 91.81 212 ARG A O 1
ATOM 1717 N N . LEU A 1 213 ? 8.361 0.191 -10.953 1.00 90.81 213 LEU A N 1
ATOM 1718 C CA . LEU A 1 213 ? 8.071 -1.149 -11.454 1.00 90.81 213 LEU A CA 1
ATOM 1719 C C . LEU A 1 213 ? 8.345 -1.258 -12.956 1.00 90.81 213 LEU A C 1
ATOM 1721 O O . LEU A 1 213 ? 9.018 -2.196 -13.374 1.00 90.81 213 LEU A O 1
ATOM 1725 N N . TYR A 1 214 ? 7.922 -0.277 -13.757 1.00 92.62 214 TYR A N 1
ATOM 1726 C CA . TYR A 1 214 ? 8.234 -0.260 -15.189 1.00 92.62 214 TYR A CA 1
ATOM 1727 C C . TYR A 1 214 ? 9.729 -0.178 -15.482 1.00 92.62 214 TYR A C 1
ATOM 1729 O O . TYR A 1 214 ? 10.211 -0.832 -16.405 1.00 92.62 214 TYR A O 1
ATOM 1737 N N . ARG A 1 215 ? 10.473 0.613 -14.701 1.00 90.38 215 ARG A N 1
ATOM 1738 C CA . ARG A 1 215 ? 11.920 0.788 -14.880 1.00 90.38 215 ARG A CA 1
ATOM 1739 C C . ARG A 1 215 ? 12.681 -0.530 -14.745 1.00 90.38 215 ARG A C 1
ATOM 1741 O O . ARG A 1 215 ? 13.636 -0.741 -15.487 1.00 90.38 215 ARG A O 1
ATOM 1748 N N . GLU A 1 216 ? 12.274 -1.405 -13.829 1.00 86.88 216 GLU A N 1
ATOM 1749 C CA . GLU A 1 216 ? 12.963 -2.681 -13.580 1.00 86.88 216 GLU A CA 1
ATOM 1750 C C . GLU A 1 216 ? 12.782 -3.716 -14.696 1.00 86.88 216 GLU A C 1
ATOM 1752 O O . GLU A 1 216 ? 13.466 -4.741 -14.716 1.00 86.88 216 GLU A O 1
ATOM 1757 N N . ILE A 1 217 ? 11.889 -3.463 -15.652 1.00 85.19 217 ILE A N 1
ATOM 1758 C CA . ILE A 1 217 ? 11.614 -4.398 -16.735 1.00 85.19 217 ILE A CA 1
ATOM 1759 C C . ILE A 1 217 ? 12.704 -4.283 -17.801 1.00 85.19 217 ILE A C 1
ATOM 1761 O O . ILE A 1 217 ? 12.854 -3.266 -18.476 1.00 85.19 217 ILE A O 1
ATOM 1765 N N . LYS A 1 218 ? 13.451 -5.375 -17.980 1.00 80.69 218 LYS A N 1
ATOM 1766 C CA . LYS A 1 218 ? 14.560 -5.481 -18.946 1.00 80.69 218 LYS A CA 1
ATOM 1767 C C . LYS A 1 218 ? 14.130 -5.980 -20.329 1.00 80.69 218 LYS A C 1
ATOM 1769 O O . LYS A 1 218 ? 14.967 -6.257 -21.178 1.00 80.69 218 LYS A O 1
ATOM 1774 N N . VAL A 1 219 ? 12.827 -6.110 -20.567 1.00 82.19 219 VAL A N 1
ATOM 1775 C CA . VAL A 1 219 ? 12.274 -6.485 -21.873 1.00 82.19 219 VAL A CA 1
ATOM 1776 C C . VAL A 1 219 ? 11.862 -5.218 -22.615 1.00 82.19 219 VAL A C 1
ATOM 1778 O O . VAL A 1 219 ? 11.199 -4.352 -22.047 1.00 82.19 219 VAL A O 1
ATOM 1781 N N . ALA A 1 220 ? 12.239 -5.109 -23.891 1.00 84.94 220 ALA A N 1
ATOM 1782 C CA . ALA A 1 220 ? 11.816 -3.997 -24.735 1.00 84.94 220 ALA A CA 1
ATOM 1783 C C . ALA A 1 220 ? 10.308 -4.076 -25.026 1.00 84.94 220 ALA A C 1
ATOM 1785 O O . ALA A 1 220 ? 9.868 -4.767 -25.943 1.00 84.94 220 ALA A O 1
ATOM 1786 N N . ASP A 1 221 ? 9.521 -3.334 -24.249 1.00 86.75 221 ASP A N 1
ATOM 1787 C CA . ASP A 1 221 ? 8.074 -3.227 -24.398 1.00 86.75 221 ASP A CA 1
ATOM 1788 C C . ASP A 1 221 ? 7.647 -1.756 -24.536 1.00 86.75 221 ASP A C 1
ATOM 1790 O O . ASP A 1 221 ? 7.695 -0.959 -23.596 1.00 86.75 221 ASP A O 1
ATOM 1794 N N . GLN A 1 222 ? 7.215 -1.389 -25.745 1.00 89.06 222 GLN A N 1
ATOM 1795 C CA . GLN A 1 222 ? 6.781 -0.029 -26.069 1.00 89.06 222 GLN A CA 1
ATOM 1796 C C . GLN A 1 222 ? 5.504 0.371 -25.314 1.00 89.06 222 GLN A C 1
ATOM 1798 O O . GLN A 1 222 ? 5.284 1.564 -25.081 1.00 89.06 222 GLN A O 1
ATOM 1803 N N . SER A 1 223 ? 4.663 -0.593 -24.921 1.00 90.25 223 SER A N 1
ATOM 1804 C CA . SER A 1 223 ? 3.437 -0.301 -24.172 1.00 90.25 223 SER A CA 1
ATOM 1805 C C . SER A 1 223 ? 3.758 0.304 -22.805 1.00 90.25 223 SER A C 1
ATOM 1807 O O . SER A 1 223 ? 3.134 1.293 -22.430 1.00 90.25 223 SER A O 1
ATOM 1809 N N . LEU A 1 224 ? 4.819 -0.166 -22.142 1.00 90.38 224 LEU A N 1
ATOM 1810 C CA . LEU A 1 224 ? 5.284 0.370 -20.860 1.00 90.38 224 LEU A CA 1
ATOM 1811 C C . LEU A 1 224 ? 5.792 1.805 -20.985 1.00 90.38 224 LEU A C 1
ATOM 1813 O O . LEU A 1 224 ? 5.487 2.649 -20.146 1.00 90.38 224 LEU A O 1
ATOM 1817 N N . VAL A 1 225 ? 6.525 2.113 -22.061 1.00 92.06 225 VAL A N 1
ATOM 1818 C CA . VAL A 1 225 ? 6.975 3.485 -22.353 1.00 92.06 225 VAL A CA 1
ATOM 1819 C C . VAL A 1 225 ? 5.770 4.411 -22.531 1.00 92.06 225 VAL A C 1
ATOM 1821 O O . VAL A 1 225 ? 5.764 5.531 -22.021 1.00 92.06 225 VAL A O 1
ATOM 1824 N N . ASN A 1 226 ? 4.741 3.950 -23.243 1.00 94.19 226 ASN A N 1
ATOM 1825 C CA . ASN A 1 226 ? 3.527 4.729 -23.474 1.00 94.19 226 ASN A CA 1
ATOM 1826 C C . ASN A 1 226 ? 2.728 4.923 -22.175 1.00 94.19 226 ASN A C 1
ATOM 1828 O O . ASN A 1 226 ? 2.324 6.050 -21.884 1.00 94.19 226 ASN A O 1
ATOM 1832 N N . SER A 1 227 ? 2.566 3.869 -21.366 1.00 93.81 227 SER A N 1
ATOM 1833 C CA . SER A 1 227 ? 1.951 3.943 -20.034 1.00 93.81 227 SER A CA 1
ATOM 1834 C C . SER A 1 227 ? 2.704 4.922 -19.129 1.00 93.81 227 SER A C 1
ATOM 1836 O O . SER A 1 227 ? 2.085 5.782 -18.507 1.00 93.81 227 SER A O 1
ATOM 1838 N N . ALA A 1 228 ? 4.040 4.869 -19.107 1.00 94.06 228 ALA A N 1
ATOM 1839 C CA . ALA A 1 228 ? 4.871 5.775 -18.314 1.00 94.06 228 ALA A CA 1
ATOM 1840 C C . ALA A 1 228 ? 4.691 7.245 -18.726 1.00 94.06 228 ALA A C 1
ATOM 1842 O O . ALA A 1 228 ? 4.520 8.117 -17.873 1.00 94.06 228 ALA A O 1
ATOM 1843 N N . LYS A 1 229 ? 4.675 7.524 -20.038 1.00 93.06 229 LYS A N 1
ATOM 1844 C CA . LYS A 1 229 ? 4.393 8.865 -20.577 1.00 93.06 229 LYS A CA 1
ATOM 1845 C C . LYS A 1 229 ? 3.004 9.361 -20.179 1.00 93.06 229 LYS A C 1
ATOM 1847 O O . LYS A 1 229 ? 2.861 10.533 -19.847 1.00 93.06 229 LYS A O 1
ATOM 1852 N N . HIS A 1 230 ? 1.996 8.489 -20.208 1.00 92.38 230 HIS A N 1
ATOM 1853 C CA . HIS A 1 230 ? 0.636 8.845 -19.809 1.00 92.38 230 HIS A CA 1
ATOM 1854 C C . HIS A 1 230 ? 0.555 9.208 -18.321 1.00 92.38 230 HIS A C 1
ATOM 1856 O O . HIS A 1 230 ? 0.043 10.276 -17.999 1.00 92.38 230 HIS A O 1
ATOM 1862 N N . ILE A 1 231 ? 1.136 8.384 -17.441 1.00 91.19 231 ILE A N 1
ATOM 1863 C CA . ILE A 1 231 ? 1.214 8.655 -15.993 1.00 91.19 231 ILE A CA 1
ATOM 1864 C C . ILE A 1 231 ? 1.919 9.991 -15.735 1.00 91.19 231 ILE A C 1
ATOM 1866 O O . ILE A 1 231 ? 1.456 10.814 -14.952 1.00 91.19 231 ILE A O 1
ATOM 1870 N N . TYR A 1 232 ? 3.030 10.247 -16.426 1.00 89.56 232 TYR A N 1
ATOM 1871 C CA . TYR A 1 232 ? 3.742 11.517 -16.312 1.00 89.56 232 TYR A CA 1
ATOM 1872 C C . TYR A 1 232 ? 2.896 12.710 -16.763 1.00 89.56 232 TYR A C 1
ATOM 1874 O O . TYR A 1 232 ? 2.815 13.706 -16.051 1.00 89.56 232 TYR A O 1
ATOM 1882 N N . ALA A 1 233 ? 2.226 12.613 -17.911 1.00 88.06 233 ALA A N 1
ATOM 1883 C CA . ALA A 1 233 ? 1.339 13.671 -18.386 1.00 88.06 233 ALA A CA 1
ATOM 1884 C C . ALA A 1 233 ? 0.196 13.946 -17.393 1.00 88.06 233 ALA A C 1
ATOM 1886 O O . ALA A 1 233 ? -0.128 15.106 -17.137 1.00 88.06 233 ALA A O 1
ATOM 1887 N N . GLU A 1 234 ? -0.363 12.896 -16.787 1.00 84.31 234 GLU A N 1
ATOM 1888 C CA . GLU A 1 234 ? -1.374 13.001 -15.735 1.00 84.31 234 GLU A CA 1
ATOM 1889 C C . GLU A 1 234 ? -0.827 13.769 -14.523 1.00 84.31 234 GLU A C 1
ATOM 1891 O O . GLU A 1 234 ? -1.418 14.780 -14.140 1.00 84.31 234 GLU A O 1
ATOM 1896 N N . LEU A 1 235 ? 0.353 13.406 -14.002 1.00 79.25 235 LEU A N 1
ATOM 1897 C CA . LEU A 1 235 ? 1.026 14.141 -12.917 1.00 79.25 235 LEU A CA 1
ATOM 1898 C C . LEU A 1 235 ? 1.254 15.621 -13.252 1.00 79.25 235 LEU A C 1
ATOM 1900 O O . LEU A 1 235 ? 1.162 16.479 -12.376 1.00 79.25 235 LEU A O 1
ATOM 1904 N N . PHE A 1 236 ? 1.547 15.945 -14.512 1.00 75.44 236 PHE A N 1
ATOM 1905 C CA . PHE A 1 236 ? 1.746 17.327 -14.956 1.00 75.44 236 PHE A CA 1
ATOM 1906 C C . PHE A 1 236 ? 0.441 18.108 -15.076 1.00 75.44 236 PHE A C 1
ATOM 1908 O O . PHE A 1 236 ? 0.425 19.297 -14.756 1.00 75.44 236 PHE A O 1
ATOM 1915 N N . SER A 1 237 ? -0.645 17.439 -15.463 1.00 77.38 237 SER A N 1
ATOM 1916 C CA . SER A 1 237 ? -1.991 18.020 -15.459 1.00 77.38 237 SER A CA 1
ATOM 1917 C C . SER A 1 237 ? -2.542 18.242 -14.041 1.00 77.38 237 SER A C 1
ATOM 1919 O O . SER A 1 237 ? -3.353 19.140 -13.828 1.00 77.38 237 SER A O 1
ATOM 1921 N N . LEU A 1 238 ? -2.039 17.483 -13.059 1.00 66.88 238 LEU A N 1
ATOM 1922 C CA . LEU A 1 238 ? -2.455 17.428 -11.653 1.00 66.88 238 LEU A CA 1
ATOM 1923 C C . LEU A 1 238 ? -1.997 18.628 -10.789 1.00 66.88 238 LEU A C 1
ATOM 1925 O O . LEU A 1 238 ? -1.751 18.463 -9.601 1.00 66.88 238 LEU A O 1
ATOM 1929 N N . ASN A 1 239 ? -1.978 19.851 -11.339 1.00 58.25 239 ASN A N 1
ATOM 1930 C CA . ASN A 1 239 ? -1.722 21.129 -10.637 1.00 58.25 239 ASN A CA 1
ATOM 1931 C C . ASN A 1 239 ? -0.238 21.563 -10.549 1.00 58.25 239 ASN A C 1
ATOM 1933 O O . ASN A 1 239 ? 0.680 20.746 -10.508 1.00 58.25 239 ASN A O 1
ATOM 1937 N N . ASN A 1 240 ? 0.015 22.877 -10.509 1.00 62.50 240 ASN A N 1
ATOM 1938 C CA . ASN A 1 240 ? 1.358 23.484 -10.402 1.00 62.50 240 ASN A CA 1
ATOM 1939 C C . ASN A 1 240 ? 1.849 23.623 -8.950 1.00 62.50 240 ASN A C 1
ATOM 1941 O O . ASN A 1 240 ? 2.743 24.421 -8.672 1.00 62.50 240 ASN A O 1
ATOM 1945 N N . ASP A 1 241 ? 1.279 22.846 -8.031 1.00 70.75 241 ASP A N 1
ATOM 1946 C CA . ASP A 1 241 ? 1.616 22.909 -6.614 1.00 70.75 241 ASP A CA 1
ATOM 1947 C C . ASP A 1 241 ? 3.121 22.686 -6.396 1.00 70.75 241 ASP A C 1
ATOM 1949 O O . ASP A 1 241 ? 3.715 21.737 -6.923 1.00 70.75 241 ASP A O 1
ATOM 1953 N N . ALA A 1 242 ? 3.742 23.579 -5.624 1.00 73.81 242 ALA A N 1
ATOM 1954 C CA . ALA A 1 242 ? 5.152 23.501 -5.268 1.00 73.81 242 ALA A CA 1
ATOM 1955 C C . ALA A 1 242 ? 5.476 22.195 -4.523 1.00 73.81 242 ALA A C 1
ATOM 1957 O O . ALA A 1 242 ? 6.580 21.669 -4.667 1.00 73.81 242 ALA A O 1
ATOM 1958 N N . GLN A 1 243 ? 4.508 21.638 -3.787 1.00 74.00 243 GLN A N 1
ATOM 1959 C CA . GLN A 1 243 ? 4.682 20.404 -3.017 1.00 74.00 243 GLN A CA 1
ATOM 1960 C C . GLN A 1 243 ? 4.841 19.159 -3.905 1.00 74.00 243 GLN A C 1
ATOM 1962 O O . GLN A 1 243 ? 5.525 18.216 -3.517 1.00 74.00 243 GLN A O 1
ATOM 1967 N N . ILE A 1 244 ? 4.282 19.169 -5.121 1.00 77.50 244 ILE A N 1
ATOM 1968 C CA . ILE A 1 244 ? 4.305 18.019 -6.046 1.00 77.50 244 ILE A CA 1
ATOM 1969 C C . ILE A 1 244 ? 5.541 18.065 -6.969 1.00 77.50 244 ILE A C 1
ATOM 1971 O O . ILE A 1 244 ? 5.886 17.079 -7.624 1.00 77.50 244 ILE A O 1
ATOM 1975 N N . GLN A 1 245 ? 6.276 19.183 -7.006 1.00 82.50 245 GLN A N 1
ATOM 1976 C CA . GLN A 1 245 ? 7.450 19.350 -7.878 1.00 82.50 245 GLN A CA 1
ATOM 1977 C C . GLN A 1 245 ? 8.533 18.271 -7.697 1.00 82.50 245 GLN A C 1
ATOM 1979 O O . GLN A 1 245 ? 9.013 17.759 -8.713 1.00 82.50 245 GLN A O 1
ATOM 1984 N N . PRO A 1 246 ? 8.898 17.844 -6.470 1.00 83.94 246 PRO A N 1
ATOM 1985 C CA . PRO A 1 246 ? 9.864 16.760 -6.294 1.00 83.94 246 PRO A CA 1
ATOM 1986 C C . PRO A 1 246 ? 9.388 15.442 -6.922 1.00 83.94 246 PRO A C 1
ATOM 1988 O O . PRO A 1 246 ? 10.173 14.727 -7.546 1.00 83.94 246 PRO A O 1
ATOM 1991 N N . MET A 1 247 ? 8.089 15.138 -6.818 1.00 82.94 247 MET A N 1
ATOM 1992 C CA . MET A 1 247 ? 7.503 13.933 -7.410 1.00 82.94 247 MET A CA 1
ATOM 1993 C C . MET A 1 247 ? 7.482 14.018 -8.937 1.00 82.94 247 MET A C 1
ATOM 1995 O O . MET A 1 247 ? 7.828 13.043 -9.599 1.00 82.94 247 MET A O 1
ATOM 1999 N N . LYS A 1 248 ? 7.178 15.191 -9.509 1.00 84.81 248 LYS A N 1
ATOM 2000 C CA . LYS A 1 248 ? 7.256 15.430 -10.962 1.00 84.81 248 LYS A CA 1
ATOM 2001 C C . LYS A 1 248 ? 8.659 15.201 -11.511 1.00 84.81 248 LYS A C 1
ATOM 2003 O O . LYS A 1 248 ? 8.812 14.519 -12.520 1.00 84.81 248 LYS A O 1
ATOM 2008 N N . GLN A 1 249 ? 9.680 15.721 -10.832 1.00 88.31 249 GLN A N 1
ATOM 2009 C CA . GLN A 1 249 ? 11.080 15.523 -11.220 1.00 88.31 249 GLN A CA 1
ATOM 2010 C C . GLN A 1 249 ? 11.491 14.048 -11.125 1.00 88.31 249 GLN A C 1
ATOM 2012 O O . GLN A 1 249 ? 12.152 13.524 -12.025 1.00 88.31 249 GLN A O 1
ATOM 2017 N N . ALA A 1 250 ? 11.071 13.356 -10.062 1.00 89.62 250 ALA A N 1
ATOM 2018 C CA . ALA A 1 250 ? 11.314 11.925 -9.909 1.00 89.62 250 ALA A CA 1
ATOM 2019 C C . ALA A 1 250 ? 10.628 11.108 -11.018 1.00 89.62 250 ALA A C 1
ATOM 2021 O O . ALA A 1 250 ? 11.260 10.235 -11.612 1.00 89.62 250 ALA A O 1
ATOM 2022 N N . ALA A 1 251 ? 9.370 11.421 -11.338 1.00 90.12 251 ALA A N 1
ATOM 2023 C CA . ALA A 1 251 ? 8.627 10.782 -12.416 1.00 90.12 251 ALA A CA 1
ATOM 2024 C C . ALA A 1 251 ? 9.278 11.039 -13.783 1.00 90.12 251 ALA A C 1
ATOM 2026 O O . ALA A 1 251 ? 9.452 10.100 -14.554 1.00 90.12 251 ALA A O 1
ATOM 2027 N N . GLU A 1 252 ? 9.717 12.271 -14.064 1.00 92.00 252 GLU A N 1
ATOM 2028 C CA . GLU A 1 252 ? 10.425 12.609 -15.307 1.00 92.00 252 GLU A CA 1
ATOM 2029 C C . GLU A 1 252 ? 11.686 11.764 -15.480 1.00 92.00 252 GLU A C 1
ATOM 2031 O O . GLU A 1 252 ? 11.938 11.199 -16.548 1.00 92.00 252 GLU A O 1
ATOM 2036 N N . LYS A 1 253 ? 12.478 11.663 -14.409 1.00 94.19 253 LYS A N 1
ATOM 2037 C CA . LYS A 1 253 ? 13.692 10.854 -14.391 1.00 94.19 253 LYS A CA 1
ATOM 2038 C C . LYS A 1 253 ? 13.370 9.384 -14.667 1.00 94.19 253 LYS A C 1
ATOM 2040 O O . LYS A 1 253 ? 13.990 8.799 -15.550 1.00 94.19 253 LYS A O 1
ATOM 2045 N N . LEU A 1 254 ? 12.379 8.816 -13.977 1.00 94.06 254 LEU A N 1
ATOM 2046 C CA . LEU A 1 254 ? 11.966 7.422 -14.175 1.00 94.06 254 LEU A CA 1
ATOM 2047 C C . LEU A 1 254 ? 11.491 7.167 -15.607 1.00 94.06 254 LEU A C 1
ATOM 2049 O O . LEU A 1 254 ? 11.871 6.174 -16.211 1.00 94.06 254 LEU A O 1
ATOM 2053 N N . VAL A 1 255 ? 10.713 8.077 -16.188 1.00 94.88 255 VAL A N 1
ATOM 2054 C CA . VAL A 1 255 ? 10.217 7.956 -17.566 1.00 94.88 255 VAL A CA 1
ATOM 2055 C C . VAL A 1 255 ? 11.363 7.964 -18.582 1.00 94.88 255 VAL A C 1
ATOM 2057 O O . VAL A 1 255 ? 11.355 7.167 -19.525 1.00 94.88 255 VAL A O 1
ATOM 2060 N N . LYS A 1 256 ? 12.380 8.811 -18.376 1.00 93.88 256 LYS A N 1
ATOM 2061 C CA . LYS A 1 256 ? 13.605 8.809 -19.194 1.00 93.88 256 LYS A CA 1
ATOM 2062 C C . LYS A 1 256 ? 14.380 7.498 -19.045 1.00 93.88 256 LYS A C 1
ATOM 2064 O O . LYS A 1 256 ? 14.824 6.951 -20.051 1.00 93.88 256 LYS A O 1
ATOM 2069 N N . GLU A 1 257 ? 14.506 6.979 -17.824 1.00 93.62 257 GLU A N 1
ATOM 2070 C CA . GLU A 1 257 ? 15.156 5.689 -17.546 1.00 93.62 257 GLU A CA 1
ATOM 2071 C C . GLU A 1 257 ? 14.407 4.517 -18.201 1.00 9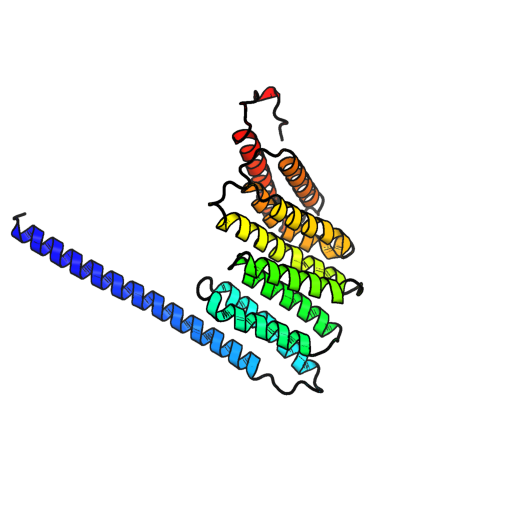3.62 257 GLU A C 1
ATOM 2073 O O . GLU A 1 257 ? 15.033 3.697 -18.865 1.00 93.62 257 GLU A O 1
ATOM 2078 N N . ILE A 1 258 ? 13.073 4.474 -18.111 1.00 93.25 258 ILE A N 1
ATOM 2079 C CA . ILE A 1 258 ? 12.226 3.464 -18.774 1.00 93.25 258 ILE A CA 1
ATOM 2080 C C . ILE A 1 258 ? 12.445 3.493 -20.290 1.00 93.25 258 ILE A C 1
ATOM 2082 O O . ILE A 1 258 ? 12.617 2.451 -20.922 1.00 93.25 258 ILE A O 1
ATOM 2086 N N . HIS A 1 259 ? 12.471 4.683 -20.892 1.00 92.38 259 HIS A N 1
ATOM 2087 C CA . HIS A 1 259 ? 12.708 4.814 -22.326 1.00 92.38 259 HIS A CA 1
ATOM 2088 C C . HIS A 1 259 ? 14.124 4.395 -22.734 1.00 92.38 259 HIS A C 1
ATOM 2090 O O . HIS A 1 259 ? 14.297 3.721 -23.749 1.00 92.38 259 HIS A O 1
ATOM 2096 N N . ALA A 1 260 ? 15.132 4.756 -21.938 1.00 90.19 260 ALA A N 1
ATOM 2097 C CA . ALA A 1 260 ? 16.506 4.322 -22.162 1.00 90.19 260 ALA A CA 1
ATOM 2098 C C . ALA A 1 260 ? 16.633 2.793 -22.065 1.00 90.19 260 ALA A C 1
ATOM 2100 O O . ALA A 1 260 ? 17.243 2.182 -22.943 1.00 90.19 260 ALA A O 1
ATOM 2101 N N . ASN A 1 261 ? 15.996 2.171 -21.066 1.00 88.44 261 ASN A N 1
ATOM 2102 C CA . ASN A 1 261 ? 15.948 0.717 -20.905 1.00 88.44 261 ASN A CA 1
ATOM 2103 C C . ASN A 1 261 ? 15.258 0.044 -22.095 1.00 88.44 261 ASN A C 1
ATOM 2105 O O . ASN A 1 261 ? 15.756 -0.961 -22.597 1.00 88.44 261 ASN A O 1
ATOM 2109 N N . PHE A 1 262 ? 14.160 0.610 -22.599 1.00 90.00 262 PHE A N 1
ATOM 2110 C CA . PHE A 1 262 ? 13.516 0.121 -23.816 1.00 90.00 262 PHE A CA 1
ATOM 2111 C C . PHE A 1 262 ? 14.486 0.117 -25.007 1.00 90.00 262 PHE A C 1
ATOM 2113 O O . PHE A 1 262 ? 14.665 -0.924 -25.634 1.00 90.00 262 PHE A O 1
ATOM 2120 N N . ILE A 1 263 ? 15.153 1.246 -25.283 1.00 88.00 263 ILE A N 1
ATOM 2121 C CA . ILE A 1 263 ? 16.102 1.367 -26.404 1.00 88.00 263 ILE A CA 1
ATOM 2122 C C . ILE A 1 263 ? 17.262 0.377 -26.253 1.00 88.00 263 ILE A C 1
ATOM 2124 O O . ILE A 1 263 ? 17.648 -0.271 -27.225 1.00 88.00 263 ILE A O 1
ATOM 2128 N N . ALA A 1 264 ? 17.813 0.256 -25.043 1.00 86.69 264 ALA A N 1
ATOM 2129 C CA . ALA A 1 264 ? 18.949 -0.614 -24.755 1.00 86.69 264 ALA A CA 1
ATOM 2130 C C . ALA A 1 264 ? 18.640 -2.104 -24.978 1.00 86.69 264 ALA A C 1
ATOM 2132 O O . ALA A 1 264 ? 19.544 -2.859 -25.326 1.00 86.69 264 ALA A O 1
ATOM 2133 N N . ASN A 1 265 ? 17.378 -2.510 -24.812 1.00 85.06 265 ASN A N 1
ATOM 2134 C CA . ASN A 1 265 ? 16.939 -3.902 -24.920 1.00 85.06 265 ASN A CA 1
ATOM 2135 C C . ASN A 1 265 ? 16.287 -4.247 -26.273 1.00 85.06 265 ASN A C 1
ATOM 2137 O O . ASN A 1 265 ? 15.737 -5.338 -26.429 1.00 85.06 265 ASN A O 1
ATOM 2141 N N . LEU A 1 266 ? 16.319 -3.347 -27.264 1.00 84.19 266 LEU A N 1
ATOM 2142 C CA . LEU A 1 266 ? 15.813 -3.653 -28.603 1.00 84.19 266 LEU A CA 1
ATOM 2143 C C . LEU A 1 266 ? 16.667 -4.753 -29.270 1.00 84.19 266 LEU A C 1
ATOM 2145 O O . LEU A 1 266 ? 17.894 -4.638 -29.299 1.00 84.19 266 LEU A O 1
ATOM 2149 N N . PRO A 1 267 ? 16.046 -5.785 -29.879 1.00 72.81 267 PRO A N 1
ATOM 2150 C CA . PRO A 1 267 ? 16.761 -6.928 -30.467 1.00 72.81 267 PRO A CA 1
ATOM 2151 C C . PRO A 1 267 ? 17.651 -6.553 -31.664 1.00 72.81 267 PRO A C 1
ATOM 2153 O O . PRO A 1 267 ? 18.550 -7.305 -32.033 1.00 72.81 267 PRO A O 1
ATOM 2156 N N . TYR A 1 268 ? 17.439 -5.373 -32.251 1.00 66.94 268 TYR A N 1
ATOM 2157 C CA . TYR A 1 268 ? 18.297 -4.781 -33.272 1.00 66.94 268 TYR A CA 1
ATOM 2158 C C . TYR A 1 268 ? 18.578 -3.327 -32.895 1.00 66.94 268 TYR A C 1
ATOM 2160 O O . TYR A 1 268 ? 17.674 -2.625 -32.443 1.00 66.94 268 TYR A O 1
ATOM 2168 N N . LYS A 1 269 ? 19.811 -2.846 -33.115 1.00 57.66 269 LYS A N 1
ATOM 2169 C CA . LYS A 1 269 ? 20.148 -1.417 -32.993 1.00 57.66 269 LYS A CA 1
ATOM 2170 C C . LYS A 1 269 ? 19.360 -0.629 -34.041 1.00 57.66 269 LYS A C 1
ATOM 2172 O O . LYS A 1 269 ? 19.832 -0.437 -35.160 1.00 57.66 269 LYS A O 1
ATOM 2177 N N . ILE A 1 270 ? 18.148 -0.206 -33.694 1.00 55.03 270 ILE A N 1
ATOM 2178 C CA . ILE A 1 270 ? 17.353 0.696 -34.522 1.00 55.03 270 ILE A CA 1
ATOM 2179 C C . ILE A 1 270 ? 18.148 2.008 -34.643 1.00 55.03 270 ILE A C 1
ATOM 2181 O O . ILE A 1 270 ? 18.593 2.539 -33.621 1.00 55.03 270 ILE A O 1
ATOM 2185 N N . PRO A 1 271 ? 18.381 2.539 -35.857 1.00 53.22 271 PRO A N 1
ATOM 2186 C CA . PRO A 1 271 ? 19.057 3.818 -36.026 1.00 53.22 271 PRO A CA 1
ATOM 2187 C C . PRO A 1 271 ? 18.351 4.914 -35.217 1.00 53.22 271 PRO A C 1
ATOM 2189 O O . PRO A 1 271 ? 17.124 5.011 -35.246 1.00 53.22 271 PRO A O 1
ATOM 2192 N N . ASN A 1 272 ? 19.118 5.787 -34.551 1.00 54.31 272 ASN A N 1
ATOM 2193 C CA . ASN A 1 272 ? 18.606 6.893 -33.721 1.00 54.31 272 ASN A CA 1
ATOM 2194 C C . ASN A 1 272 ? 17.564 7.798 -34.418 1.00 54.31 272 ASN A C 1
ATOM 2196 O O . ASN A 1 272 ? 16.873 8.563 -33.751 1.00 54.31 272 ASN A O 1
ATOM 2200 N N . SER A 1 273 ? 17.455 7.744 -35.748 1.00 47.09 273 SER A N 1
ATOM 2201 C CA . SER A 1 273 ? 16.474 8.479 -36.549 1.00 47.09 273 SER A CA 1
ATOM 2202 C C . SER A 1 273 ? 15.039 7.939 -36.466 1.00 47.09 273 SER A C 1
ATOM 2204 O O . SER A 1 273 ? 14.125 8.658 -36.855 1.00 47.09 273 SER A O 1
ATOM 2206 N N . GLN A 1 274 ? 14.826 6.714 -35.972 1.00 49.47 274 GLN A N 1
ATOM 2207 C CA . GLN A 1 274 ? 13.497 6.089 -35.843 1.00 49.47 274 GLN A CA 1
ATOM 2208 C C . GLN A 1 274 ? 13.008 5.987 -34.388 1.00 49.47 274 GLN A C 1
ATOM 2210 O O . GLN A 1 274 ? 11.891 5.541 -34.135 1.00 49.47 274 GLN A O 1
ATOM 2215 N N . ILE A 1 275 ? 13.824 6.419 -33.424 1.00 54.50 275 ILE A N 1
ATOM 2216 C CA . ILE A 1 275 ? 13.442 6.491 -32.014 1.00 54.50 275 ILE A CA 1
ATOM 2217 C C . ILE A 1 275 ? 12.615 7.765 -31.817 1.00 54.50 275 ILE A C 1
ATOM 2219 O O . ILE A 1 275 ? 13.103 8.870 -32.062 1.00 54.50 275 ILE A O 1
ATOM 2223 N N . VAL A 1 276 ? 11.358 7.617 -31.383 1.00 48.84 276 VAL A N 1
ATOM 2224 C CA . VAL A 1 276 ? 10.484 8.748 -31.037 1.00 48.84 276 VAL A CA 1
ATOM 2225 C C . VAL A 1 276 ? 11.127 9.520 -29.888 1.00 48.84 276 VAL A C 1
ATOM 2227 O O . VAL A 1 276 ? 11.123 9.058 -28.746 1.00 48.84 276 VAL A O 1
ATOM 2230 N N . LYS A 1 277 ? 11.698 10.684 -30.208 1.00 50.84 277 LYS A N 1
ATOM 2231 C CA . LYS A 1 277 ? 12.331 11.573 -29.232 1.00 50.84 277 LYS A CA 1
ATOM 2232 C C . LYS A 1 277 ? 11.288 12.094 -28.240 1.00 50.84 277 LYS A C 1
ATOM 2234 O O . LYS A 1 277 ? 10.144 12.342 -28.618 1.00 50.84 277 LYS A O 1
ATOM 2239 N N . PHE A 1 278 ? 11.705 12.186 -26.979 1.00 47.75 278 PHE A N 1
ATOM 2240 C CA . PHE A 1 278 ? 10.983 12.884 -25.918 1.00 47.75 278 PHE A CA 1
ATOM 2241 C C . PHE A 1 278 ? 10.976 14.390 -26.158 1.00 47.75 278 PHE A C 1
ATOM 2243 O O . PHE A 1 278 ? 12.017 14.901 -26.637 1.00 47.75 278 PHE A O 1
#

Sequence (278 aa):
MSLDEWVDFAFICGIIASLIWGAIDAIINNGKKKETVYFTQQEEDYNALVDFKDNEELKLKKAESAIKTIKDIGYLGTYKDEFSPRAEKMYEEVKALGESESLKALRADLASALISFYVNIPTEENAVKVEKIYQETKGYLINDDELRVKIAKLAEPLISFYFMMLFKNTEQDAYPKNIITKAETIYKEVREFGSFNDIKDNLIESSLPLLRLYREIKVADQSLVNSAKHIYAELFSLNNDAQIQPMKQAAEKLVKEIHANFIANLPYKIPNSQIVKF